Protein AF-A0A0B8P6S1-F1 (afdb_monomer_lite)

Structure (mmCIF, N/CA/C/O backbone):
data_AF-A0A0B8P6S1-F1
#
_entry.id   AF-A0A0B8P6S1-F1
#
loop_
_atom_site.group_PDB
_atom_site.id
_atom_site.type_symbol
_atom_site.label_atom_id
_atom_site.label_alt_id
_atom_site.label_comp_id
_atom_site.label_asym_id
_atom_site.label_entity_id
_atom_site.label_seq_id
_atom_site.pdbx_PDB_ins_code
_atom_site.Cartn_x
_atom_site.Cartn_y
_atom_site.Cartn_z
_atom_site.occupancy
_atom_site.B_iso_or_equiv
_atom_site.auth_seq_id
_atom_site.auth_comp_id
_atom_site.auth_asym_id
_atom_site.auth_atom_id
_atom_site.pdbx_PDB_model_num
ATOM 1 N N . MET A 1 1 ? -15.054 -2.218 -16.514 1.00 63.34 1 MET A N 1
ATOM 2 C CA . MET A 1 1 ? -14.185 -1.958 -15.352 1.00 63.34 1 MET A CA 1
ATOM 3 C C . MET A 1 1 ? -12.757 -2.040 -15.862 1.00 63.34 1 MET A C 1
ATOM 5 O O . MET A 1 1 ? -12.473 -3.048 -16.501 1.00 63.34 1 MET A O 1
ATOM 9 N N . PRO A 1 2 ? -11.930 -0.988 -15.724 1.00 80.50 2 PRO A N 1
ATOM 10 C CA . PRO A 1 2 ? -10.521 -1.060 -16.110 1.00 80.50 2 PRO A CA 1
ATOM 11 C C . PRO A 1 2 ? -9.826 -2.238 -15.407 1.00 80.50 2 PRO A C 1
ATOM 13 O O . PRO A 1 2 ? -10.291 -2.631 -14.336 1.00 80.50 2 PRO A O 1
ATOM 16 N N . PRO A 1 3 ? -8.765 -2.818 -15.979 1.00 90.38 3 PRO A N 1
ATOM 17 C CA . PRO A 1 3 ? -7.967 -3.841 -15.308 1.00 90.38 3 PRO A CA 1
ATOM 18 C C . PRO A 1 3 ? -7.311 -3.286 -14.040 1.00 90.38 3 PRO A C 1
ATOM 20 O O . PRO A 1 3 ? -6.844 -2.152 -14.030 1.00 90.38 3 PRO A O 1
ATOM 23 N N . PHE A 1 4 ? -7.294 -4.066 -12.960 1.00 90.69 4 PHE A N 1
ATOM 24 C CA . PHE A 1 4 ? -6.616 -3.703 -11.715 1.00 90.69 4 PHE A CA 1
ATOM 25 C C . PHE A 1 4 ? -6.336 -4.949 -10.865 1.00 90.69 4 PHE A C 1
ATOM 27 O O . PHE A 1 4 ? -6.967 -5.995 -11.041 1.00 90.69 4 PHE A O 1
ATOM 34 N N . TRP A 1 5 ? -5.416 -4.813 -9.910 1.00 93.81 5 TRP A N 1
ATOM 35 C CA . TRP A 1 5 ? -5.147 -5.818 -8.884 1.00 93.81 5 TRP A CA 1
ATOM 36 C C . TRP A 1 5 ? -6.015 -5.585 -7.647 1.00 93.81 5 TRP A C 1
ATOM 38 O O . TRP A 1 5 ? -6.065 -4.478 -7.121 1.00 93.81 5 TRP A O 1
ATOM 48 N N . MET A 1 6 ? -6.712 -6.625 -7.187 1.00 92.12 6 MET A N 1
ATOM 49 C CA . MET A 1 6 ? -7.616 -6.544 -6.035 1.00 92.12 6 MET A CA 1
ATOM 50 C C . MET A 1 6 ? -6.936 -7.059 -4.767 1.00 92.12 6 MET A C 1
ATOM 52 O O . MET A 1 6 ? -6.508 -8.215 -4.729 1.00 92.12 6 MET A O 1
ATOM 56 N N . SER A 1 7 ? -6.920 -6.248 -3.711 1.00 93.75 7 SER A N 1
ATOM 57 C CA . SER A 1 7 ? -6.532 -6.690 -2.369 1.00 93.75 7 SER A CA 1
ATOM 58 C C . SER A 1 7 ? -7.696 -7.381 -1.656 1.00 93.75 7 SER A C 1
ATOM 60 O O . SER A 1 7 ? -8.861 -6.990 -1.793 1.00 93.75 7 SER A O 1
ATOM 62 N N . TYR A 1 8 ? -7.363 -8.416 -0.885 1.00 93.25 8 TYR A N 1
ATOM 63 C CA . TYR A 1 8 ? -8.314 -9.207 -0.111 1.00 93.25 8 TYR A CA 1
ATOM 64 C C . TYR A 1 8 ? -8.035 -9.060 1.385 1.00 93.25 8 TYR A C 1
ATOM 66 O O . TYR A 1 8 ? -6.884 -9.141 1.811 1.00 93.25 8 TYR A O 1
ATOM 74 N N . ILE A 1 9 ? -9.093 -8.895 2.175 1.00 94.56 9 ILE A N 1
ATOM 75 C CA . ILE A 1 9 ? -9.054 -8.860 3.638 1.00 94.56 9 ILE A CA 1
ATOM 76 C C . ILE A 1 9 ? -9.805 -10.087 4.149 1.00 94.56 9 ILE A C 1
ATOM 78 O O . ILE A 1 9 ? -11.003 -10.241 3.904 1.00 94.56 9 ILE A O 1
ATOM 82 N N . GLN A 1 10 ? -9.097 -10.985 4.833 1.00 93.25 10 GLN A N 1
ATOM 83 C CA . GLN A 1 10 ? -9.714 -12.167 5.425 1.00 93.25 10 GLN A CA 1
ATOM 84 C C . GLN A 1 10 ? -10.455 -11.781 6.709 1.00 93.25 10 GLN A C 1
ATOM 86 O O . GLN A 1 10 ? -9.891 -11.116 7.576 1.00 93.25 10 GLN A O 1
ATOM 91 N N . VAL A 1 11 ? -11.700 -12.230 6.836 1.00 94.88 11 VAL A N 1
ATOM 92 C CA . VAL A 1 11 ? -12.560 -11.991 7.999 1.00 94.88 11 VAL A CA 1
ATOM 93 C C . VAL A 1 11 ? -13.182 -13.292 8.492 1.00 94.88 11 VAL A C 1
ATOM 95 O O . VAL A 1 11 ? -13.344 -14.254 7.738 1.00 94.88 11 VAL A O 1
ATOM 98 N N . SER A 1 12 ? -13.515 -13.333 9.780 1.00 93.50 12 SER A N 1
ATOM 99 C CA . SER A 1 12 ? -14.147 -14.492 10.417 1.00 93.50 12 SER A CA 1
ATOM 100 C C . SER A 1 12 ? -15.635 -14.618 10.078 1.00 93.50 12 SER A C 1
ATOM 102 O O . SER A 1 12 ? -16.118 -15.738 9.916 1.00 93.50 12 SER A O 1
ATOM 104 N N . ASP A 1 13 ? -16.339 -13.490 9.950 1.00 95.94 13 ASP A N 1
ATOM 105 C CA . ASP A 1 13 ? -17.767 -13.412 9.626 1.00 95.94 13 ASP A CA 1
ATOM 106 C C . ASP A 1 13 ? -18.020 -12.304 8.593 1.00 95.94 13 ASP A C 1
ATOM 108 O O . ASP A 1 13 ? -17.995 -11.111 8.896 1.00 95.94 13 ASP A O 1
ATOM 112 N N . LEU A 1 14 ? -18.242 -12.711 7.345 1.00 97.00 14 LEU A N 1
ATOM 113 C CA . LEU A 1 14 ? -18.398 -11.818 6.206 1.00 97.00 14 LEU A CA 1
ATOM 114 C C . LEU A 1 14 ? -19.692 -11.005 6.269 1.00 97.00 14 LEU A C 1
ATOM 116 O O . LEU A 1 14 ? -19.676 -9.827 5.919 1.00 97.00 14 LEU A O 1
ATOM 120 N N . GLU A 1 15 ? -20.797 -11.613 6.700 1.00 97.44 15 GLU A N 1
ATOM 121 C CA . GLU A 1 15 ? -22.090 -10.927 6.802 1.00 97.44 15 GLU A CA 1
ATOM 122 C C . GLU A 1 15 ? -22.029 -9.843 7.877 1.00 97.44 15 GLU A C 1
ATOM 124 O O . GLU A 1 15 ? -22.416 -8.696 7.638 1.00 97.44 15 GLU A O 1
ATOM 129 N N . GLN A 1 16 ? -21.457 -10.172 9.040 1.00 98.06 16 GLN A N 1
ATOM 130 C CA . GLN A 1 16 ? -21.257 -9.203 10.110 1.00 98.06 16 GLN A CA 1
ATOM 131 C C . GLN A 1 16 ? -20.330 -8.062 9.673 1.00 98.06 16 GLN A C 1
ATOM 133 O O . GLN A 1 16 ? -20.672 -6.894 9.876 1.00 98.06 16 GLN A O 1
ATOM 138 N N . THR A 1 17 ? -19.180 -8.370 9.058 1.00 98.38 17 THR A N 1
ATOM 139 C CA . THR A 1 17 ? -18.247 -7.342 8.570 1.00 98.38 17 THR A CA 1
ATOM 140 C C . THR A 1 17 ? -18.910 -6.432 7.541 1.00 98.38 17 THR A C 1
ATOM 142 O O . THR A 1 17 ? -18.763 -5.216 7.634 1.00 98.38 17 THR A O 1
ATOM 145 N N . VAL A 1 18 ? -19.653 -6.982 6.575 1.00 98.44 18 VAL A N 1
ATOM 146 C CA . VAL A 1 18 ? -20.348 -6.181 5.554 1.00 98.44 18 VAL A CA 1
ATOM 147 C C . VAL A 1 18 ? -21.387 -5.264 6.194 1.00 98.44 18 VAL A C 1
ATOM 149 O O . VAL A 1 18 ? -21.416 -4.076 5.875 1.00 98.44 18 VAL A O 1
ATOM 152 N N . GLY A 1 19 ? -22.193 -5.771 7.130 1.00 98.25 19 GLY A N 1
ATOM 153 C CA . GLY A 1 19 ? -23.171 -4.950 7.845 1.00 98.25 19 GLY A CA 1
ATOM 154 C C . GLY A 1 19 ? -22.519 -3.816 8.642 1.00 98.25 19 GLY A C 1
ATOM 155 O O . GLY A 1 19 ? -23.002 -2.683 8.618 1.00 98.25 19 GLY A O 1
ATOM 156 N N . LEU A 1 20 ? -21.393 -4.091 9.305 1.00 98.19 20 LEU A N 1
ATOM 157 C CA . LEU A 1 20 ? -20.636 -3.080 10.043 1.00 98.19 20 LEU A CA 1
ATOM 158 C C . LEU A 1 20 ? -19.994 -2.049 9.106 1.00 98.19 20 LEU A C 1
ATOM 160 O O . LEU A 1 20 ? -20.007 -0.857 9.413 1.00 98.19 20 LEU A O 1
ATOM 164 N N . ALA A 1 21 ? -19.492 -2.487 7.952 1.00 98.44 21 ALA A N 1
ATOM 165 C CA . ALA A 1 21 ? -18.943 -1.607 6.930 1.00 98.44 21 ALA A CA 1
ATOM 166 C C . ALA A 1 21 ? -20.011 -0.645 6.383 1.00 98.44 21 ALA A C 1
ATOM 168 O O . ALA A 1 21 ? -19.763 0.559 6.320 1.00 98.44 21 ALA A O 1
ATOM 169 N N . GLU A 1 22 ? -21.212 -1.140 6.052 1.00 98.00 22 GLU A N 1
ATOM 170 C CA . GLU A 1 22 ? -22.337 -0.297 5.609 1.00 98.00 22 GLU A CA 1
ATOM 171 C C . GLU A 1 22 ? -22.713 0.751 6.667 1.00 98.00 22 GLU A C 1
ATOM 173 O O . GLU A 1 22 ? -22.911 1.920 6.337 1.00 98.00 22 GLU A O 1
ATOM 178 N N . GLN A 1 23 ? -22.748 0.368 7.949 1.00 98.12 23 GLN A N 1
ATOM 179 C CA . GLN A 1 23 ? -23.011 1.302 9.054 1.00 98.12 23 GLN A CA 1
ATOM 180 C C . GLN A 1 23 ? -21.955 2.410 9.175 1.00 98.12 23 GLN A C 1
ATOM 182 O O . GLN A 1 23 ? -22.268 3.498 9.654 1.00 98.12 23 GLN A O 1
ATOM 187 N N . HIS A 1 24 ? -20.726 2.148 8.724 1.00 98.12 24 HIS A N 1
ATOM 188 C CA . HIS A 1 24 ? -19.607 3.091 8.756 1.00 98.12 24 HIS A CA 1
ATOM 189 C C . HIS A 1 24 ? -19.369 3.785 7.409 1.00 98.12 24 HIS A C 1
ATOM 191 O O . HIS A 1 24 ? -18.290 4.319 7.173 1.00 98.12 24 HIS A O 1
ATOM 197 N N . GLY A 1 25 ? -20.380 3.818 6.535 1.00 97.31 25 GLY A N 1
ATOM 198 C CA . GLY A 1 25 ? -20.361 4.627 5.315 1.00 97.31 25 GLY A CA 1
ATOM 199 C C . GLY A 1 25 ? -19.702 3.963 4.110 1.00 97.31 25 GLY A C 1
ATOM 200 O O . GLY A 1 25 ? -19.505 4.627 3.093 1.00 97.31 25 GLY A O 1
ATOM 201 N N . ALA A 1 26 ? -19.382 2.670 4.185 1.00 98.00 26 ALA A N 1
ATOM 202 C CA . ALA A 1 26 ? -18.932 1.942 3.010 1.00 98.00 26 ALA A CA 1
ATOM 203 C C . ALA A 1 26 ? -20.058 1.724 1.999 1.00 98.00 26 ALA A C 1
ATOM 205 O O . ALA A 1 26 ? -21.234 1.569 2.340 1.00 98.00 26 ALA A O 1
ATOM 206 N N . LYS A 1 27 ? -19.664 1.606 0.732 1.00 98.25 27 LYS A N 1
ATOM 207 C CA . LYS A 1 27 ? -20.540 1.161 -0.348 1.00 98.25 27 LYS A CA 1
ATOM 208 C C . LYS A 1 27 ? -20.271 -0.308 -0.653 1.00 98.25 27 LYS A C 1
ATOM 210 O O . LYS A 1 27 ? -19.171 -0.672 -1.061 1.00 98.25 27 LYS A O 1
ATOM 215 N N . VAL A 1 28 ? -21.294 -1.147 -0.534 1.00 98.12 28 VAL A N 1
ATOM 216 C CA . VAL A 1 28 ? -21.209 -2.560 -0.922 1.00 98.12 28 VAL A CA 1
ATOM 217 C C . VAL A 1 28 ? -21.524 -2.697 -2.407 1.00 98.12 28 VAL A C 1
ATOM 219 O O . VAL A 1 28 ? -22.654 -2.474 -2.834 1.00 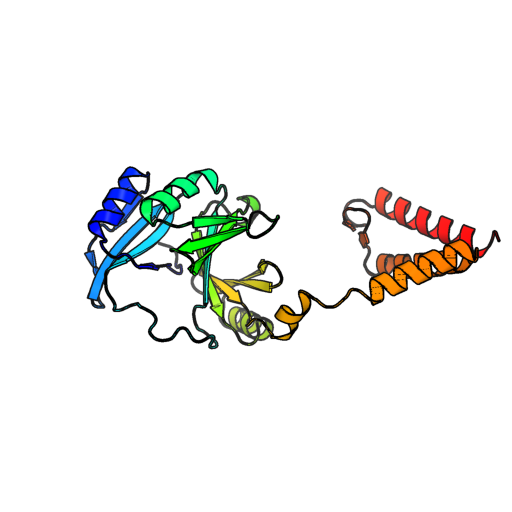98.12 28 VAL A O 1
ATOM 222 N N . GLU A 1 29 ? -20.517 -3.054 -3.201 1.00 97.19 29 GLU A N 1
ATOM 223 C CA . GLU A 1 29 ? -20.657 -3.264 -4.649 1.00 97.19 29 GLU A CA 1
ATOM 224 C C . GLU A 1 29 ? -21.110 -4.695 -4.960 1.00 97.19 29 GLU A C 1
ATOM 226 O O . GLU A 1 29 ? -21.908 -4.919 -5.868 1.00 97.19 29 GLU A O 1
ATOM 231 N N . VAL A 1 30 ? -20.617 -5.672 -4.191 1.00 96.31 30 VAL A N 1
ATOM 232 C CA . VAL A 1 30 ? -21.030 -7.078 -4.279 1.00 96.31 30 VAL A CA 1
ATOM 233 C C . VAL A 1 30 ? -21.308 -7.576 -2.870 1.00 96.31 30 VAL A C 1
ATOM 235 O O . VAL A 1 30 ? -20.410 -7.599 -2.029 1.00 96.31 30 VAL A O 1
ATOM 238 N N . ARG A 1 31 ? -22.560 -7.966 -2.620 1.00 96.75 31 ARG A N 1
ATOM 239 C CA . ARG A 1 31 ? -22.997 -8.586 -1.362 1.00 96.75 31 ARG A CA 1
ATOM 240 C C . ARG A 1 31 ? -22.321 -9.952 -1.160 1.00 96.75 31 ARG A C 1
ATOM 242 O O . ARG A 1 31 ? -21.900 -10.544 -2.157 1.00 96.75 31 ARG A O 1
ATOM 249 N N . PRO A 1 32 ? -22.244 -10.458 0.086 1.00 96.62 32 PRO A N 1
ATOM 250 C CA . PRO A 1 32 ? -21.715 -11.786 0.377 1.00 96.62 32 PRO A CA 1
ATOM 251 C C . PRO A 1 32 ? -22.234 -12.846 -0.596 1.00 96.62 32 PRO A C 1
ATOM 253 O O . PRO A 1 32 ? -23.439 -13.023 -0.779 1.00 96.62 32 PRO A O 1
ATOM 256 N N . THR A 1 33 ? -21.310 -13.510 -1.281 1.00 94.94 33 THR A N 1
ATOM 257 C CA . THR A 1 33 ? -21.619 -14.554 -2.258 1.00 94.94 33 THR A CA 1
ATOM 258 C C . THR A 1 33 ? -20.519 -15.606 -2.296 1.00 94.94 33 THR A C 1
ATOM 260 O O . THR A 1 33 ? -19.394 -15.375 -1.852 1.00 94.94 33 THR A O 1
ATOM 263 N N . SER A 1 34 ? -20.832 -16.786 -2.827 1.00 91.94 34 SER A N 1
ATOM 264 C CA . SER A 1 34 ? -19.877 -17.893 -2.919 1.00 91.94 34 SER A CA 1
ATOM 265 C C . SER A 1 34 ? -18.764 -17.596 -3.926 1.00 91.94 34 SER A C 1
ATOM 267 O O . SER A 1 34 ? -19.029 -17.218 -5.068 1.00 91.94 34 SER A O 1
ATOM 269 N N . ALA A 1 35 ? -17.514 -17.824 -3.520 1.00 85.50 35 ALA A N 1
ATOM 270 C CA . ALA A 1 35 ? -16.362 -17.756 -4.414 1.00 85.50 35 ALA A CA 1
ATOM 271 C C . ALA A 1 35 ? -16.160 -19.087 -5.155 1.00 85.50 35 ALA A C 1
ATOM 273 O O . ALA A 1 35 ? -16.379 -20.164 -4.598 1.00 85.50 35 ALA A O 1
ATOM 274 N N . SER A 1 36 ? -15.664 -19.032 -6.395 1.00 75.56 36 SER A N 1
ATOM 275 C CA . SER A 1 36 ? -15.411 -20.217 -7.234 1.00 75.56 36 SER A CA 1
ATOM 276 C C . SER A 1 36 ? -14.389 -21.205 -6.644 1.00 75.56 36 SER A C 1
ATOM 278 O O . SER A 1 36 ? -14.388 -22.372 -7.026 1.00 75.56 36 SER A O 1
ATOM 280 N N . GLY A 1 37 ? -13.549 -20.764 -5.699 1.00 71.00 37 GLY A N 1
ATOM 281 C CA . GLY A 1 37 ? -12.557 -21.579 -4.983 1.00 71.00 37 GLY A CA 1
ATOM 282 C C . GLY A 1 37 ? -12.979 -22.052 -3.586 1.00 71.00 37 GLY A C 1
ATOM 283 O O . GLY A 1 37 ? -12.156 -22.616 -2.868 1.00 71.00 37 GLY A O 1
ATOM 284 N N . GLY A 1 38 ? -14.234 -21.823 -3.187 1.00 79.81 38 GLY A N 1
ATOM 285 C CA . GLY A 1 38 ? -14.717 -22.075 -1.829 1.00 79.81 38 GLY A CA 1
ATOM 286 C C . GLY A 1 38 ? -14.541 -20.877 -0.888 1.00 79.81 38 GLY A C 1
ATOM 287 O O . GLY A 1 38 ? -13.676 -20.018 -1.072 1.00 79.81 38 GLY A O 1
ATOM 288 N N . GLY A 1 39 ? -15.392 -20.819 0.136 1.00 88.00 39 GLY A N 1
ATOM 289 C CA . GLY A 1 39 ? -15.563 -19.634 0.979 1.00 88.00 39 GLY A CA 1
ATOM 290 C C . GLY A 1 39 ? -16.510 -18.602 0.360 1.00 88.00 39 GLY A C 1
ATOM 291 O O . GLY A 1 39 ? -17.161 -18.856 -0.658 1.00 88.00 39 GLY A O 1
ATOM 292 N N . GLN A 1 40 ? -16.596 -17.438 0.995 1.00 94.31 40 GLN A N 1
ATOM 293 C CA . GLN A 1 40 ? -17.470 -16.342 0.583 1.00 94.31 40 GLN A CA 1
ATOM 294 C C . GLN A 1 40 ? -16.676 -15.059 0.356 1.00 94.31 40 GLN A C 1
ATOM 296 O O . GLN A 1 40 ? -15.662 -14.836 1.014 1.00 94.31 40 GLN A O 1
ATOM 301 N N . VAL A 1 41 ? -17.147 -14.218 -0.560 1.00 95.50 41 VAL A N 1
ATOM 302 C CA . VAL A 1 41 ? -16.554 -12.916 -0.882 1.00 95.50 41 VAL A CA 1
ATOM 303 C C . VAL A 1 41 ? -17.602 -11.813 -0.901 1.00 95.50 41 VAL A C 1
ATOM 305 O O . VAL A 1 41 ? -18.756 -12.051 -1.256 1.00 95.50 41 VAL A O 1
ATOM 308 N N . ALA A 1 42 ? -17.181 -10.600 -0.559 1.00 97.12 42 ALA A N 1
ATOM 309 C CA . ALA A 1 42 ? -17.940 -9.371 -0.761 1.00 97.12 42 ALA A CA 1
ATOM 310 C C . ALA A 1 42 ? -16.994 -8.267 -1.245 1.00 97.12 42 ALA A C 1
ATOM 312 O O . ALA A 1 42 ? -15.882 -8.142 -0.737 1.00 97.12 42 ALA A O 1
ATOM 313 N N . LEU A 1 43 ? -17.430 -7.461 -2.213 1.00 96.88 43 LEU A N 1
ATOM 314 C CA . LEU A 1 43 ? -16.668 -6.312 -2.710 1.00 96.88 43 LEU A CA 1
ATOM 315 C C . LEU A 1 43 ? -17.221 -5.040 -2.083 1.00 96.88 43 LEU A C 1
ATOM 317 O O . LEU A 1 43 ? -18.406 -4.731 -2.241 1.00 96.88 43 LEU A O 1
ATOM 321 N N . ILE A 1 44 ? -16.352 -4.298 -1.410 1.00 97.81 44 ILE A N 1
ATOM 322 C CA . ILE A 1 44 ? -16.702 -3.107 -0.644 1.00 97.81 44 ILE A CA 1
ATOM 323 C C . ILE A 1 44 ? -15.813 -1.949 -1.102 1.00 97.81 44 ILE A C 1
ATOM 325 O O . ILE A 1 44 ? -14.653 -2.151 -1.462 1.00 97.81 44 ILE A O 1
ATOM 329 N N . ARG A 1 45 ? -16.362 -0.735 -1.100 1.00 97.62 45 ARG A N 1
ATOM 330 C CA . ARG A 1 45 ? -15.593 0.510 -1.119 1.00 97.62 45 ARG A CA 1
ATOM 331 C C . ARG A 1 45 ? -15.679 1.178 0.237 1.00 97.62 45 ARG A C 1
ATOM 333 O O . ARG A 1 45 ? -16.784 1.303 0.761 1.00 97.62 45 ARG A O 1
ATOM 340 N N . ASP A 1 46 ? -14.548 1.612 0.773 1.00 97.81 46 ASP A N 1
ATOM 341 C CA . ASP A 1 46 ? -14.523 2.431 1.986 1.00 97.81 46 ASP A CA 1
ATOM 342 C C . ASP A 1 46 ? -15.177 3.817 1.756 1.00 97.81 46 ASP A C 1
ATOM 344 O O . ASP A 1 46 ? -15.560 4.142 0.623 1.00 97.81 46 ASP A O 1
ATOM 348 N N . PRO A 1 47 ? -15.341 4.644 2.807 1.00 97.25 47 PRO A N 1
ATOM 349 C CA . PRO A 1 47 ? -15.989 5.951 2.687 1.00 97.25 47 PRO A CA 1
ATOM 350 C C . PRO A 1 47 ? -15.320 6.933 1.715 1.00 97.25 47 PRO A C 1
ATOM 352 O O . PRO A 1 47 ? -15.996 7.837 1.223 1.00 97.25 47 PRO A O 1
ATOM 355 N N . SER A 1 48 ? -14.023 6.778 1.421 1.00 95.12 48 SER A N 1
ATOM 356 C CA . SER A 1 48 ? -13.312 7.620 0.446 1.00 95.12 48 SER A CA 1
ATOM 357 C C . SER A 1 48 ? -13.336 7.034 -0.973 1.00 95.12 48 SER A C 1
ATOM 359 O O . SER A 1 48 ? -13.081 7.743 -1.946 1.00 95.12 48 SER A O 1
ATOM 361 N N . GLY A 1 49 ? -13.737 5.768 -1.119 1.00 94.75 49 GLY A N 1
ATOM 362 C CA . GLY A 1 49 ? -14.019 5.109 -2.391 1.00 94.75 49 GLY A CA 1
ATOM 363 C C . GLY A 1 49 ? -13.027 4.012 -2.780 1.00 94.75 49 GLY A C 1
ATOM 364 O O . GLY A 1 49 ? -13.206 3.402 -3.850 1.00 94.75 49 GLY A O 1
ATOM 365 N N . ALA A 1 50 ? -12.026 3.722 -1.943 1.00 96.12 50 ALA A N 1
ATOM 366 C CA . ALA A 1 50 ? -11.049 2.671 -2.206 1.00 96.12 50 ALA A CA 1
ATOM 367 C C . ALA A 1 50 ? -11.718 1.296 -2.130 1.00 96.12 50 ALA A C 1
ATOM 369 O O . ALA A 1 50 ? -12.359 0.946 -1.141 1.00 96.12 50 ALA A O 1
ATOM 370 N N . GLY A 1 51 ? -11.595 0.518 -3.207 1.00 95.81 51 GLY A N 1
ATOM 371 C CA . GLY A 1 51 ? -12.206 -0.805 -3.318 1.00 95.81 51 GLY A CA 1
ATOM 372 C C . GLY A 1 51 ? -11.304 -1.919 -2.791 1.00 95.81 51 GLY A C 1
ATOM 373 O O . GLY A 1 51 ? -10.110 -1.928 -3.082 1.00 95.81 51 GLY A O 1
ATOM 374 N N . PHE A 1 52 ? -11.884 -2.882 -2.078 1.00 96.75 52 PHE A N 1
ATOM 375 C CA . PHE A 1 52 ? -11.221 -4.110 -1.629 1.00 96.75 52 PHE A CA 1
ATOM 376 C C . PHE A 1 52 ? -12.240 -5.246 -1.462 1.00 96.75 52 PHE A C 1
ATOM 378 O O . PHE A 1 52 ? -13.448 -5.020 -1.360 1.00 96.75 52 PHE A O 1
ATOM 385 N N . THR A 1 53 ? -11.763 -6.490 -1.429 1.00 95.88 53 THR A N 1
ATOM 386 C CA . THR A 1 53 ? -12.632 -7.661 -1.243 1.00 95.88 53 THR A CA 1
ATOM 387 C C . THR A 1 53 ? -12.494 -8.227 0.165 1.00 95.88 53 THR A C 1
ATOM 389 O O . THR A 1 53 ? -11.404 -8.612 0.574 1.00 95.88 53 THR A O 1
ATOM 392 N N . CYS A 1 54 ? -13.594 -8.336 0.906 1.00 96.19 54 CYS A N 1
ATOM 393 C CA . CYS A 1 54 ? -13.634 -9.154 2.115 1.00 96.19 54 CYS A CA 1
ATOM 394 C C . CYS A 1 54 ? -13.813 -10.623 1.729 1.00 96.19 54 CYS A C 1
ATOM 396 O O . CYS A 1 54 ? -14.609 -10.939 0.843 1.00 96.19 54 CYS A O 1
ATOM 398 N N . TYR A 1 55 ? -13.101 -11.518 2.405 1.00 94.44 55 TYR A N 1
ATOM 399 C CA . TYR A 1 55 ? -13.162 -12.958 2.170 1.00 94.44 55 TYR A CA 1
ATOM 400 C C . TYR A 1 55 ? -13.313 -13.734 3.479 1.00 94.44 55 TYR A C 1
ATOM 402 O O . TYR A 1 55 ? -12.597 -13.469 4.440 1.00 94.44 55 TYR A O 1
ATOM 410 N N . GLN A 1 56 ? -14.191 -14.736 3.495 1.00 94.31 56 GLN A N 1
ATOM 411 C CA . GLN A 1 56 ? -14.336 -15.685 4.600 1.00 94.31 56 GLN A CA 1
ATOM 412 C C . GLN A 1 56 ? -14.088 -17.116 4.112 1.00 94.31 56 GLN A C 1
ATOM 414 O O . GLN A 1 56 ? -14.802 -17.628 3.246 1.00 94.31 56 GLN A O 1
ATOM 419 N N . GLY A 1 57 ? -13.093 -17.775 4.706 1.00 87.62 57 GLY A N 1
ATOM 420 C CA . GLY A 1 57 ? -12.673 -19.147 4.408 1.00 87.62 57 GLY A CA 1
ATOM 421 C C . GLY A 1 57 ? -11.153 -19.305 4.497 1.00 87.62 57 GLY A C 1
ATOM 422 O O . GLY A 1 57 ? -10.464 -18.356 4.856 1.00 87.62 57 GLY A O 1
ATOM 423 N N . ASP A 1 58 ? -10.637 -20.483 4.135 1.00 78.31 58 ASP A N 1
ATOM 424 C CA . ASP A 1 58 ? -9.205 -20.823 4.247 1.00 78.31 58 ASP A CA 1
ATOM 425 C C . ASP A 1 58 ? -8.502 -21.000 2.888 1.00 78.31 58 ASP A C 1
ATOM 427 O O . ASP A 1 58 ? -7.307 -21.298 2.828 1.00 78.31 58 ASP A O 1
ATOM 431 N N . ALA A 1 59 ? -9.231 -20.859 1.775 1.00 67.75 59 ALA A N 1
ATOM 432 C CA . ALA A 1 59 ? -8.717 -21.177 0.440 1.00 67.75 59 ALA A CA 1
ATOM 433 C C . ALA A 1 59 ? -7.587 -20.232 0.003 1.00 67.75 59 ALA A C 1
ATOM 435 O O . ALA A 1 59 ? -6.685 -20.651 -0.721 1.00 67.75 59 ALA A O 1
ATOM 436 N N . PHE A 1 60 ? -7.618 -18.980 0.472 1.00 68.12 60 PHE A N 1
ATOM 437 C CA . PHE A 1 60 ? -6.629 -17.950 0.142 1.00 68.12 60 PHE A CA 1
ATOM 438 C C . PHE A 1 60 ? -5.644 -17.648 1.275 1.00 68.12 60 PHE A C 1
ATOM 440 O O . PHE A 1 60 ? -4.808 -16.761 1.117 1.00 68.12 60 PHE A O 1
ATOM 447 N N . SER A 1 61 ? -5.697 -18.369 2.402 1.00 64.75 61 SER A N 1
ATOM 448 C CA . SER A 1 61 ? -4.724 -18.160 3.476 1.00 64.75 61 SER A CA 1
ATOM 449 C C . SER A 1 61 ? -3.333 -18.597 2.996 1.00 64.75 61 SER A C 1
ATOM 451 O O . SER A 1 61 ? -3.142 -19.775 2.665 1.00 64.75 61 SER A O 1
ATOM 453 N N . PRO A 1 62 ? -2.343 -17.685 2.931 1.00 61.84 62 PRO A N 1
ATOM 454 C CA . PRO A 1 62 ? -1.020 -18.013 2.425 1.00 61.84 62 PRO A CA 1
ATOM 455 C C . PRO A 1 62 ? -0.358 -19.016 3.369 1.00 61.84 62 PRO A C 1
ATOM 457 O O . PRO A 1 62 ? 0.043 -18.686 4.482 1.00 61.84 62 PRO A O 1
ATOM 460 N N . LYS A 1 63 ? -0.247 -20.273 2.924 1.00 55.06 63 LYS A N 1
ATOM 461 C CA . LYS A 1 63 ? 0.293 -21.358 3.756 1.00 55.06 63 LYS A CA 1
ATOM 462 C C . LYS A 1 63 ? 1.794 -21.230 4.011 1.00 55.06 63 LYS A C 1
ATOM 464 O O . LYS A 1 63 ? 2.261 -21.842 4.957 1.00 55.06 63 LYS A O 1
ATOM 469 N N . ASN A 1 64 ? 2.511 -20.441 3.200 1.00 53.91 64 ASN A N 1
ATOM 470 C CA . ASN A 1 64 ? 3.928 -20.097 3.346 1.00 53.91 64 ASN A CA 1
ATOM 471 C C . ASN A 1 64 ? 4.227 -18.801 2.563 1.00 53.91 64 ASN A C 1
ATOM 473 O O . ASN A 1 64 ? 4.540 -18.859 1.376 1.00 53.91 64 ASN A O 1
ATOM 477 N N . ALA A 1 65 ? 4.120 -17.631 3.199 1.00 58.78 65 ALA A N 1
ATOM 478 C CA . ALA A 1 65 ? 4.595 -16.375 2.610 1.00 58.78 65 ALA A CA 1
ATOM 479 C C . ALA A 1 65 ? 6.126 -16.302 2.736 1.00 58.78 65 ALA A C 1
ATOM 481 O O . ALA A 1 65 ? 6.676 -15.699 3.653 1.00 58.78 65 ALA A O 1
ATOM 482 N N . SER A 1 66 ? 6.832 -17.005 1.857 1.00 64.25 66 SER A N 1
ATOM 483 C CA . SER A 1 66 ? 8.278 -16.857 1.699 1.00 64.25 66 SER A CA 1
ATOM 484 C C . SER A 1 66 ? 8.565 -15.678 0.773 1.00 64.25 66 SER A C 1
ATOM 486 O O . SER A 1 66 ? 7.918 -15.561 -0.265 1.00 64.25 66 SER A O 1
ATOM 488 N N . LEU A 1 67 ? 9.547 -14.842 1.123 1.00 80.12 67 LEU A N 1
ATOM 489 C CA . LEU A 1 67 ? 10.052 -13.753 0.278 1.00 80.12 67 LEU A CA 1
ATOM 490 C C . LEU A 1 67 ? 10.736 -14.336 -0.970 1.00 80.12 67 LEU A C 1
ATOM 492 O O . LEU A 1 67 ? 11.953 -14.517 -0.994 1.00 80.12 67 LEU A O 1
ATOM 496 N N . ILE A 1 68 ? 9.940 -14.691 -1.977 1.00 87.12 68 ILE A N 1
ATOM 497 C CA . ILE A 1 68 ? 10.384 -15.291 -3.235 1.00 87.12 68 ILE A CA 1
ATOM 498 C C . ILE A 1 68 ? 10.074 -14.320 -4.370 1.00 87.12 68 ILE A C 1
ATOM 500 O O . ILE A 1 68 ? 9.047 -13.647 -4.380 1.00 87.12 68 ILE A O 1
ATOM 504 N N . HIS A 1 69 ? 10.971 -14.260 -5.348 1.00 91.06 69 HIS A N 1
ATOM 505 C CA . HIS A 1 69 ? 10.734 -13.552 -6.595 1.00 91.06 69 HIS A CA 1
ATOM 506 C C . HIS A 1 69 ? 9.330 -13.818 -7.171 1.00 91.06 69 HIS A C 1
ATOM 508 O O . HIS A 1 69 ? 8.918 -14.968 -7.328 1.00 91.06 69 HIS A O 1
ATOM 514 N N . GLY A 1 70 ? 8.615 -12.757 -7.534 1.00 91.19 70 GLY A N 1
ATOM 515 C CA . GLY A 1 70 ? 7.298 -12.818 -8.164 1.00 91.19 70 GLY A CA 1
ATOM 516 C C . GLY A 1 70 ? 6.126 -13.017 -7.202 1.00 91.19 70 GLY A C 1
ATOM 517 O O . GLY A 1 70 ? 4.984 -13.051 -7.658 1.00 91.19 70 GLY A O 1
ATOM 518 N N . THR A 1 71 ? 6.351 -13.133 -5.890 1.00 90.50 71 THR A N 1
ATOM 519 C CA . THR A 1 71 ? 5.249 -13.221 -4.918 1.00 90.50 71 THR A CA 1
ATOM 520 C C . THR A 1 71 ? 4.775 -11.841 -4.479 1.00 90.50 71 THR A C 1
ATOM 522 O O . THR A 1 71 ? 5.567 -10.902 -4.381 1.00 90.50 71 THR A O 1
ATOM 525 N N . GLN A 1 72 ? 3.487 -11.730 -4.150 1.00 91.19 72 GLN A N 1
ATOM 526 C CA . GLN A 1 72 ? 2.959 -10.570 -3.436 1.00 91.19 72 GLN A CA 1
ATOM 527 C C . GLN A 1 72 ? 3.567 -10.528 -2.026 1.00 91.19 72 GLN A C 1
ATOM 529 O O . GLN A 1 72 ? 3.640 -11.553 -1.350 1.00 91.19 72 GLN A O 1
ATOM 534 N N . VAL A 1 73 ? 4.042 -9.355 -1.608 1.00 89.62 73 VAL A N 1
ATOM 535 C CA . VAL A 1 73 ? 4.762 -9.171 -0.334 1.00 89.62 73 VAL A CA 1
ATOM 536 C C . VAL A 1 73 ? 4.222 -8.046 0.530 1.00 89.62 73 VAL A C 1
ATOM 538 O O . VAL A 1 73 ? 4.487 -8.038 1.729 1.00 89.62 73 VAL A O 1
ATOM 541 N N . TRP A 1 74 ? 3.474 -7.103 -0.043 1.00 91.19 74 TRP A N 1
ATOM 542 C CA . TRP A 1 74 ? 2.879 -6.011 0.721 1.00 91.19 74 TRP A CA 1
ATOM 543 C C . TRP A 1 74 ? 1.584 -5.495 0.086 1.00 91.19 74 TRP A C 1
ATOM 545 O O . TRP A 1 74 ? 1.357 -5.671 -1.116 1.00 91.19 74 TRP A O 1
ATOM 555 N N . ASN A 1 75 ? 0.727 -4.895 0.908 1.00 93.81 75 ASN A N 1
ATOM 556 C CA . ASN A 1 75 ? -0.414 -4.097 0.474 1.00 93.81 75 ASN A CA 1
ATOM 557 C C . ASN A 1 75 ? -0.308 -2.730 1.153 1.00 93.81 75 ASN A C 1
ATOM 559 O O . ASN A 1 75 ? -0.050 -2.657 2.358 1.00 93.81 75 ASN A O 1
ATOM 563 N N . GLU A 1 76 ? -0.519 -1.661 0.397 1.00 93.94 76 GLU A N 1
ATOM 564 C CA . GLU A 1 76 ? -0.518 -0.295 0.923 1.00 93.94 76 GLU A CA 1
ATOM 565 C C . GLU A 1 76 ? -1.745 0.450 0.411 1.00 93.94 76 GLU A C 1
ATOM 567 O O . GLU A 1 76 ? -2.021 0.453 -0.786 1.00 93.94 76 GLU A O 1
ATOM 572 N N . LEU A 1 77 ? -2.504 1.059 1.313 1.00 95.81 77 LEU A N 1
ATOM 573 C CA . LEU A 1 77 ? -3.639 1.895 0.954 1.00 95.81 77 LEU A CA 1
ATOM 574 C C . LEU A 1 77 ? -3.147 3.317 0.663 1.00 95.81 77 LEU A C 1
ATOM 576 O O . LEU A 1 77 ? -2.570 3.966 1.531 1.00 95.81 77 LEU A O 1
ATOM 580 N N . HIS A 1 78 ? -3.399 3.806 -0.547 1.00 94.00 78 HIS A N 1
ATOM 581 C CA . HIS A 1 78 ? -3.122 5.184 -0.938 1.00 94.00 78 HIS A CA 1
ATOM 582 C C . HIS A 1 78 ? -4.396 6.010 -0.801 1.00 94.00 78 HIS A C 1
ATOM 584 O O . HIS A 1 78 ? -5.384 5.736 -1.491 1.00 94.00 78 HIS A O 1
ATOM 590 N N . VAL A 1 79 ? -4.359 7.000 0.096 1.00 95.44 79 VAL A N 1
ATOM 591 C CA . VAL A 1 79 ? -5.495 7.884 0.400 1.00 95.44 79 VAL A CA 1
ATOM 592 C C . VAL A 1 79 ? -5.112 9.355 0.308 1.00 95.44 79 VAL A C 1
ATOM 594 O O . VAL A 1 79 ? -3.963 9.704 0.548 1.00 95.44 79 VAL A O 1
ATOM 597 N N . SER A 1 80 ? -6.050 10.239 -0.023 1.00 93.88 80 SER A N 1
ATOM 598 C CA . SER A 1 80 ? -5.816 11.692 0.051 1.00 93.88 80 SER A CA 1
ATOM 599 C C . SER A 1 80 ? -5.970 12.257 1.463 1.00 93.88 80 SER A C 1
ATOM 601 O O . SER A 1 80 ? -5.324 13.245 1.799 1.00 93.88 80 SER A O 1
ATOM 603 N N . ASP A 1 81 ? -6.796 11.622 2.297 1.00 92.88 81 ASP A N 1
ATOM 604 C CA . ASP A 1 81 ? -7.056 12.043 3.671 1.00 92.88 81 ASP A CA 1
ATOM 605 C C . ASP A 1 81 ? -7.366 10.822 4.552 1.00 92.88 81 ASP A C 1
ATOM 607 O O . ASP A 1 81 ? -8.407 10.171 4.420 1.00 92.88 81 ASP A O 1
ATOM 611 N N . LEU A 1 82 ? -6.450 10.509 5.473 1.00 95.12 82 LEU A N 1
ATOM 612 C CA . LEU A 1 82 ? -6.612 9.411 6.429 1.00 95.12 82 LEU A CA 1
ATOM 613 C C . LEU A 1 82 ? -7.800 9.640 7.377 1.00 95.12 82 LEU A C 1
ATOM 615 O O . LEU A 1 82 ? -8.432 8.675 7.810 1.00 95.12 82 LEU A O 1
ATOM 619 N N . THR A 1 83 ? -8.138 10.886 7.710 1.00 95.00 83 THR A N 1
ATOM 620 C CA . THR A 1 83 ? -9.188 11.190 8.696 1.00 95.00 83 THR A CA 1
ATOM 621 C C . THR A 1 83 ? -10.572 10.727 8.243 1.00 95.00 83 THR A C 1
ATOM 623 O O . THR A 1 83 ? -11.411 10.405 9.082 1.00 95.00 83 THR A O 1
ATOM 626 N N . LEU A 1 84 ? -10.787 10.600 6.930 1.00 94.69 84 LEU A N 1
ATOM 627 C CA . LEU A 1 84 ? -12.044 10.131 6.342 1.00 94.69 84 LEU A CA 1
ATOM 628 C C . LEU A 1 84 ? -12.264 8.621 6.490 1.00 94.69 84 LEU A C 1
ATOM 630 O O . LEU A 1 84 ? -13.402 8.159 6.425 1.00 94.69 84 LEU A O 1
ATOM 634 N N . ILE A 1 85 ? -11.189 7.849 6.662 1.00 96.56 85 ILE A N 1
ATOM 635 C CA . ILE A 1 85 ? -11.231 6.379 6.618 1.00 96.56 85 ILE A CA 1
ATOM 636 C C . ILE A 1 85 ? -10.672 5.709 7.867 1.00 96.56 85 ILE A C 1
ATOM 638 O O . ILE A 1 85 ? -10.933 4.526 8.077 1.00 96.56 85 ILE A O 1
ATOM 642 N N . LYS A 1 86 ? -9.940 6.433 8.721 1.00 96.94 86 LYS A N 1
ATOM 643 C CA . LYS A 1 86 ? -9.324 5.867 9.926 1.00 96.94 86 LYS A CA 1
ATOM 644 C C . LYS A 1 86 ? -10.362 5.172 10.807 1.00 96.94 86 LYS A C 1
ATOM 646 O O . LYS A 1 86 ? -10.261 3.972 11.038 1.00 96.94 86 LYS A O 1
ATOM 651 N N . ASP A 1 87 ? -11.404 5.904 11.195 1.00 97.44 87 ASP A N 1
ATOM 652 C CA . ASP A 1 87 ? -12.510 5.389 12.007 1.00 97.44 87 ASP A CA 1
ATOM 653 C C . ASP A 1 87 ? -13.186 4.163 11.380 1.00 97.44 87 ASP A C 1
ATOM 655 O O . ASP A 1 87 ? -13.611 3.258 12.096 1.00 97.44 87 ASP A O 1
ATOM 659 N N . PHE A 1 88 ? -13.292 4.128 10.049 1.00 98.44 88 PHE A N 1
ATOM 660 C CA . PHE A 1 88 ? -13.867 3.002 9.323 1.00 98.44 88 PHE A CA 1
ATOM 661 C C . PHE A 1 88 ? -13.015 1.741 9.501 1.00 98.44 88 PHE A C 1
ATOM 663 O O . PHE A 1 88 ? -13.531 0.721 9.954 1.00 98.44 88 PHE A O 1
ATOM 670 N N . TYR A 1 89 ? -11.715 1.803 9.198 1.00 98.19 89 TYR A N 1
ATOM 671 C CA . TYR A 1 89 ? -10.848 0.625 9.294 1.00 98.19 89 TYR A CA 1
ATOM 672 C C . TYR A 1 89 ? -10.652 0.162 10.745 1.00 98.19 89 TYR A C 1
ATOM 674 O O . TYR A 1 89 ? -10.672 -1.043 11.000 1.00 98.19 89 TYR A O 1
ATOM 682 N N . GLU A 1 90 ? -10.533 1.092 11.699 1.00 97.75 90 GLU A N 1
ATOM 683 C CA . GLU A 1 90 ? -10.417 0.759 13.126 1.00 97.75 90 GLU A CA 1
ATOM 684 C C . GLU A 1 90 ? -11.685 0.061 13.640 1.00 97.75 90 GLU A C 1
ATOM 686 O O . GLU A 1 90 ? -11.596 -0.978 14.289 1.00 97.75 90 GLU A O 1
ATOM 691 N N . LYS A 1 91 ? -12.882 0.565 13.309 1.00 97.75 91 LYS A N 1
ATOM 692 C CA . LYS A 1 91 ? -14.142 -0.008 13.817 1.00 97.75 91 LYS A CA 1
ATOM 693 C C . LYS A 1 91 ? -14.561 -1.285 13.097 1.00 97.75 91 LYS A C 1
ATOM 695 O O . LYS A 1 91 ? -15.121 -2.168 13.737 1.00 97.75 91 LYS A O 1
ATOM 700 N N . VAL A 1 92 ? -14.323 -1.393 11.789 1.00 98.25 92 VAL A N 1
ATOM 701 C CA . VAL A 1 92 ? -14.780 -2.541 10.985 1.00 98.25 92 VAL A CA 1
ATOM 702 C C . VAL A 1 92 ? -13.861 -3.751 11.136 1.00 98.25 92 VAL A C 1
ATOM 704 O O . VAL A 1 92 ? -14.351 -4.880 11.156 1.00 98.25 92 VAL A O 1
ATOM 707 N N . PHE A 1 93 ? -12.548 -3.530 11.247 1.00 97.50 93 PHE A N 1
ATOM 708 C CA . PHE A 1 93 ? -11.554 -4.608 11.241 1.00 97.50 93 PHE A CA 1
ATOM 709 C C . PHE A 1 93 ? -10.752 -4.742 12.536 1.00 97.50 93 PHE A C 1
ATOM 711 O O . PHE A 1 93 ? -9.901 -5.629 12.610 1.00 97.50 93 PHE A O 1
ATOM 718 N N . ASP A 1 94 ? -11.001 -3.889 13.536 1.00 96.75 94 ASP A N 1
ATOM 719 C CA . ASP A 1 94 ? -10.209 -3.832 14.774 1.00 96.75 94 ASP A CA 1
ATOM 720 C C . ASP A 1 94 ? -8.710 -3.635 14.479 1.00 96.75 94 ASP A C 1
ATOM 722 O O . ASP A 1 94 ? -7.818 -4.272 15.047 1.00 96.75 94 ASP A O 1
ATOM 726 N N . TRP A 1 95 ? -8.427 -2.796 13.480 1.00 97.62 95 TRP A N 1
ATOM 727 C CA . TRP A 1 95 ? -7.065 -2.449 13.101 1.00 97.62 95 TRP A CA 1
ATOM 728 C C . TRP A 1 95 ? -6.548 -1.295 13.944 1.00 97.62 95 TRP A C 1
ATOM 730 O O . TRP A 1 95 ? -7.290 -0.390 14.308 1.00 97.62 95 TRP A O 1
ATOM 740 N N . ARG A 1 96 ? -5.244 -1.300 14.207 1.00 97.19 96 ARG A N 1
ATOM 741 C CA . ARG A 1 96 ? -4.530 -0.194 14.842 1.00 97.19 96 ARG A CA 1
ATOM 742 C C . ARG A 1 96 ? -3.686 0.511 13.791 1.00 97.19 96 ARG A C 1
ATOM 744 O O . ARG A 1 96 ? -2.899 -0.135 13.099 1.00 97.19 96 ARG A O 1
ATOM 751 N N . ILE A 1 97 ? -3.866 1.823 13.659 1.00 96.88 97 ILE A N 1
ATOM 752 C CA . ILE A 1 97 ? -3.175 2.646 12.660 1.00 96.88 97 ILE A CA 1
ATOM 753 C C . ILE A 1 97 ? -2.241 3.614 13.384 1.00 96.88 97 ILE A C 1
ATOM 755 O O . ILE A 1 97 ? -2.687 4.510 14.105 1.00 96.88 97 ILE A O 1
ATOM 759 N N . GLU A 1 98 ? -0.939 3.447 13.175 1.00 94.31 98 GLU A N 1
ATOM 760 C CA . GLU A 1 98 ? 0.105 4.223 13.849 1.00 94.31 98 GLU A CA 1
ATOM 761 C C . GLU A 1 98 ? 0.977 4.946 12.831 1.00 94.31 98 GLU A C 1
ATOM 763 O O . GLU A 1 98 ? 1.315 4.382 11.794 1.00 94.31 98 GLU A O 1
ATOM 768 N N . ALA A 1 99 ? 1.365 6.188 13.120 1.00 91.00 99 ALA A N 1
ATOM 769 C CA . ALA A 1 99 ? 2.315 6.904 12.275 1.00 91.00 99 ALA A CA 1
ATOM 770 C C . ALA A 1 99 ? 3.665 6.167 12.272 1.00 91.00 99 ALA A C 1
ATOM 772 O O . ALA A 1 99 ? 4.196 5.830 13.331 1.00 91.00 99 ALA A O 1
ATOM 773 N N . SER A 1 100 ? 4.202 5.909 11.082 1.00 82.31 100 SER A N 1
ATOM 774 C CA . SER A 1 100 ? 5.479 5.216 10.893 1.00 82.31 100 SER A CA 1
ATOM 775 C C . SER A 1 100 ? 6.647 6.188 10.737 1.00 82.31 100 SER A C 1
ATOM 777 O O . SER A 1 100 ? 7.770 5.854 11.116 1.00 82.31 100 SER A O 1
ATOM 779 N N . ASP A 1 101 ? 6.408 7.355 10.141 1.00 76.88 101 ASP A N 1
ATOM 780 C CA . ASP A 1 101 ? 7.399 8.405 9.917 1.00 76.88 101 ASP A CA 1
ATOM 781 C C . ASP A 1 101 ? 6.721 9.785 9.785 1.00 76.88 101 ASP A C 1
ATOM 783 O O . ASP A 1 101 ? 5.513 9.924 9.983 1.00 76.88 101 ASP A O 1
ATOM 787 N N . GLU A 1 102 ? 7.516 10.818 9.494 1.00 69.50 102 GLU A N 1
ATOM 788 C CA . GLU A 1 102 ? 7.045 12.198 9.312 1.00 69.50 102 GLU A CA 1
ATOM 789 C C . GLU A 1 102 ? 6.448 12.463 7.911 1.00 69.50 102 GLU A C 1
ATOM 791 O O . GLU A 1 102 ? 5.908 13.540 7.677 1.00 69.50 102 GLU A O 1
ATOM 796 N N . ASN A 1 103 ? 6.497 11.498 6.982 1.00 73.75 103 ASN A N 1
ATOM 797 C CA . ASN A 1 103 ? 6.069 11.646 5.582 1.00 73.75 103 ASN A CA 1
ATOM 798 C C . ASN A 1 103 ? 4.637 11.135 5.347 1.00 73.75 103 ASN A C 1
ATOM 800 O O . ASN A 1 103 ? 4.341 10.526 4.314 1.00 73.75 103 ASN A O 1
ATOM 804 N N . GLU A 1 104 ? 3.759 11.341 6.330 1.00 84.94 104 GLU A N 1
ATOM 805 C CA . GLU A 1 104 ? 2.349 10.925 6.301 1.00 84.94 104 GLU A CA 1
ATOM 806 C C . GLU A 1 104 ? 2.141 9.435 5.958 1.00 84.94 104 GLU A C 1
ATOM 808 O O . GLU A 1 104 ? 1.168 9.038 5.305 1.00 84.94 104 GLU A O 1
ATOM 813 N N . ARG A 1 105 ? 3.073 8.592 6.416 1.00 89.12 105 ARG A N 1
ATOM 814 C CA . ARG A 1 105 ? 2.991 7.137 6.314 1.00 89.12 105 ARG A CA 1
ATOM 815 C C . ARG A 1 105 ? 2.548 6.527 7.629 1.00 89.12 105 ARG A C 1
ATOM 817 O O . ARG A 1 105 ? 3.048 6.877 8.699 1.00 89.12 105 ARG A O 1
ATOM 824 N N . TYR A 1 106 ? 1.669 5.539 7.538 1.00 93.25 106 TYR A N 1
ATOM 825 C CA . TYR A 1 106 ? 1.121 4.839 8.687 1.00 93.25 106 TYR A CA 1
ATOM 826 C C . TYR A 1 106 ? 1.277 3.332 8.533 1.00 93.25 106 TYR A C 1
ATOM 828 O O . TYR A 1 106 ? 1.080 2.766 7.458 1.00 93.25 106 TYR A O 1
ATOM 836 N N . GLN A 1 107 ? 1.618 2.675 9.632 1.00 94.12 107 GLN A N 1
ATOM 837 C CA . GLN A 1 107 ? 1.647 1.229 9.744 1.00 94.12 107 GLN A CA 1
ATOM 838 C C . GLN A 1 107 ? 0.291 0.744 10.260 1.00 94.12 107 GLN A C 1
ATOM 840 O O . GLN A 1 107 ? -0.225 1.249 11.259 1.00 94.12 107 GLN A O 1
ATOM 845 N N . VAL A 1 108 ? -0.273 -0.252 9.580 1.0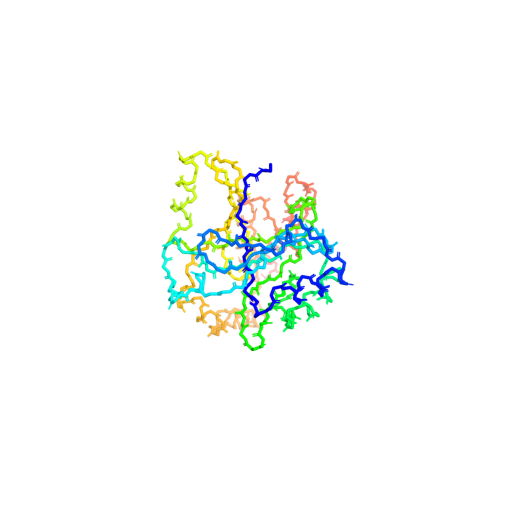0 96.25 108 VAL A N 1
ATOM 846 C CA . VAL A 1 108 ? -1.517 -0.911 9.981 1.00 96.25 108 VAL A CA 1
ATOM 847 C C . VAL A 1 108 ? -1.184 -2.221 10.669 1.00 96.25 108 VAL A C 1
ATOM 849 O O . VAL A 1 108 ? -0.442 -3.053 10.129 1.00 96.25 108 VAL A O 1
ATOM 852 N N . PHE A 1 109 ? -1.767 -2.411 11.844 1.00 96.31 109 PHE A N 1
ATOM 853 C CA . PHE A 1 109 ? -1.656 -3.625 12.631 1.00 96.31 109 PHE A CA 1
ATOM 854 C C . PHE A 1 109 ? -3.024 -4.276 12.793 1.00 96.31 109 PHE A C 1
ATOM 856 O O . PHE A 1 109 ? -4.010 -3.602 13.076 1.00 96.31 109 PHE A O 1
ATOM 863 N N . SER A 1 110 ? -3.067 -5.599 12.674 1.00 94.06 110 SER A N 1
ATOM 864 C CA . SER A 1 110 ? -4.150 -6.401 13.240 1.00 94.06 110 SER A CA 1
ATOM 865 C C . SER A 1 110 ? -3.582 -7.099 14.464 1.00 94.06 110 SER A C 1
ATOM 867 O O . SER A 1 110 ? -2.579 -7.818 14.364 1.00 94.06 110 SER A O 1
ATOM 869 N N . GLN A 1 111 ? -4.180 -6.835 15.627 1.00 90.44 111 GLN A N 1
ATOM 870 C CA . GLN A 1 111 ? -3.560 -7.141 16.919 1.00 90.44 111 GLN A CA 1
ATOM 871 C C . GLN A 1 111 ? -2.166 -6.481 16.988 1.00 90.44 111 GLN A C 1
ATOM 873 O O . GLN A 1 111 ? -2.058 -5.267 16.838 1.00 90.44 111 GLN A O 1
ATOM 878 N N . ASP A 1 112 ? -1.095 -7.263 17.146 1.00 90.50 112 ASP A N 1
ATOM 879 C CA . ASP A 1 112 ? 0.289 -6.766 17.197 1.00 90.50 112 ASP A CA 1
ATOM 880 C C . ASP A 1 112 ? 1.115 -7.114 15.954 1.00 90.50 112 ASP A C 1
ATOM 882 O O . ASP A 1 112 ? 2.339 -6.967 15.943 1.00 90.50 112 ASP A O 1
ATOM 886 N N . LYS A 1 113 ? 0.465 -7.596 14.890 1.00 91.00 113 LYS A N 1
ATOM 887 C CA . LYS A 1 113 ? 1.144 -7.960 13.645 1.00 91.00 113 LYS A CA 1
ATOM 888 C C . LYS A 1 113 ? 0.973 -6.854 12.607 1.00 91.00 113 LYS A C 1
ATOM 890 O O . LYS A 1 113 ? -0.170 -6.506 12.309 1.00 91.00 113 LYS A O 1
ATOM 895 N N . PRO A 1 114 ? 2.065 -6.329 12.024 1.00 91.56 114 PRO A N 1
ATOM 896 C CA . PRO A 1 114 ? 1.966 -5.421 10.891 1.00 91.56 114 PRO A CA 1
ATOM 897 C C . PRO A 1 114 ? 1.426 -6.187 9.679 1.00 91.56 114 PRO A C 1
ATOM 899 O O . PRO A 1 114 ? 1.939 -7.256 9.344 1.00 91.56 114 PRO A O 1
ATOM 902 N N . ILE A 1 115 ? 0.382 -5.658 9.044 1.00 92.69 115 ILE A N 1
ATOM 903 C CA . ILE A 1 115 ? -0.325 -6.338 7.941 1.00 92.69 115 ILE A CA 1
ATOM 904 C C . ILE A 1 115 ? -0.391 -5.521 6.648 1.00 92.69 115 ILE A C 1
ATOM 906 O O . ILE A 1 115 ? -0.539 -6.102 5.575 1.00 92.69 115 ILE A O 1
ATOM 910 N N . ALA A 1 116 ? -0.295 -4.195 6.742 1.00 94.69 116 ALA A N 1
ATOM 911 C CA . ALA A 1 116 ? -0.389 -3.280 5.611 1.00 94.69 116 ALA A CA 1
ATOM 912 C C . ALA A 1 116 ? 0.196 -1.907 5.967 1.00 94.69 116 ALA A C 1
ATOM 914 O O . ALA A 1 116 ? 0.460 -1.619 7.137 1.00 94.69 116 ALA A O 1
ATOM 915 N N . GLY A 1 117 ? 0.377 -1.057 4.960 1.00 93.88 117 GLY A N 1
ATOM 916 C CA . GLY A 1 117 ? 0.647 0.370 5.139 1.00 93.88 117 GLY A CA 1
ATOM 917 C C . GLY A 1 117 ? -0.534 1.238 4.709 1.00 93.88 117 GLY A C 1
ATOM 918 O O . GLY A 1 117 ? -1.408 0.790 3.966 1.00 93.88 117 GLY A O 1
ATOM 919 N N . ILE A 1 118 ? -0.527 2.494 5.142 1.00 95.38 118 ILE A N 1
ATOM 920 C CA . ILE A 1 118 ? -1.303 3.576 4.533 1.00 95.38 118 ILE A CA 1
ATOM 921 C C . ILE A 1 118 ? -0.322 4.685 4.171 1.00 95.38 118 ILE A C 1
ATOM 923 O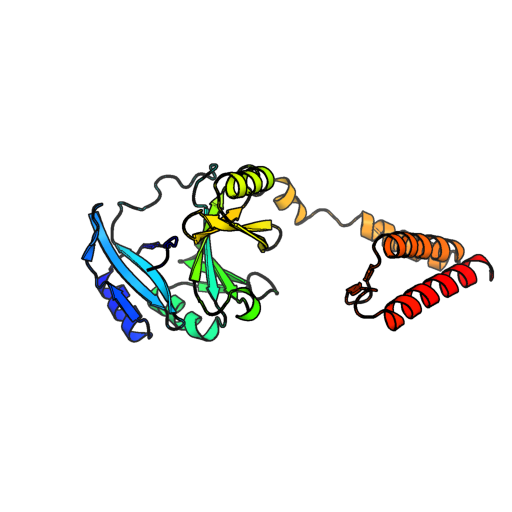 O . ILE A 1 118 ? 0.469 5.111 5.013 1.00 95.38 118 ILE A O 1
ATOM 927 N N . GLN A 1 119 ? -0.394 5.166 2.938 1.00 92.75 119 GLN A N 1
ATOM 928 C CA . GLN A 1 119 ? 0.319 6.352 2.493 1.00 92.75 119 GLN A CA 1
ATOM 929 C C . GLN A 1 119 ? -0.707 7.436 2.175 1.00 92.75 119 GLN A C 1
ATOM 931 O O . GLN A 1 119 ? -1.539 7.270 1.278 1.00 92.75 119 GLN A O 1
ATOM 936 N N . VAL A 1 120 ? -0.627 8.564 2.881 1.00 92.62 120 VAL A N 1
ATOM 937 C CA . VAL A 1 120 ? -1.364 9.759 2.468 1.00 92.62 120 VAL A CA 1
ATOM 938 C C . VAL A 1 120 ? -0.620 10.368 1.282 1.00 92.62 120 VAL A C 1
ATOM 940 O O . VAL A 1 120 ? 0.600 10.536 1.311 1.00 92.62 120 VAL A O 1
ATOM 943 N N . THR A 1 121 ? -1.311 10.568 0.166 1.00 87.12 121 THR A N 1
ATOM 944 C CA . THR A 1 121 ? -0.735 11.091 -1.076 1.00 87.12 121 THR A CA 1
ATOM 945 C C . THR A 1 121 ? -1.694 12.110 -1.684 1.00 87.12 121 THR A C 1
ATOM 947 O O . THR A 1 121 ? -2.846 11.761 -1.950 1.00 87.12 121 THR A O 1
ATOM 950 N N . PRO A 1 122 ? -1.243 13.346 -1.958 1.00 84.31 122 PRO A N 1
ATOM 951 C CA . PRO A 1 122 ? -2.070 14.356 -2.607 1.00 84.31 122 PRO A CA 1
ATOM 952 C C . PRO A 1 122 ? -2.603 13.901 -3.973 1.00 84.31 122 PRO A C 1
ATOM 954 O O . PRO A 1 122 ? -1.942 13.160 -4.710 1.00 84.31 122 PRO A O 1
ATOM 957 N N . ASN A 1 123 ? -3.795 14.377 -4.338 1.00 86.62 123 ASN A N 1
ATOM 958 C CA . ASN A 1 123 ? -4.460 14.005 -5.592 1.00 86.62 123 ASN A CA 1
ATOM 959 C C . ASN A 1 123 ? -3.672 14.436 -6.837 1.00 86.62 123 ASN A C 1
ATOM 961 O O . ASN A 1 123 ? -3.802 13.820 -7.891 1.00 86.62 123 ASN A O 1
ATOM 965 N N . GLU A 1 124 ? -2.818 15.452 -6.723 1.00 81.88 124 GLU A N 1
ATOM 966 C CA . GLU A 1 124 ? -1.907 15.885 -7.786 1.00 81.88 124 GLU A CA 1
ATOM 967 C C . GLU A 1 124 ? -0.900 14.792 -8.170 1.00 81.88 124 GLU A C 1
ATOM 969 O O . GLU A 1 124 ? -0.402 14.791 -9.294 1.00 81.88 124 GLU A O 1
ATOM 974 N N . ILE A 1 125 ? -0.602 13.869 -7.247 1.00 78.19 125 ILE A N 1
ATOM 975 C CA . ILE A 1 125 ? 0.376 12.793 -7.430 1.00 78.19 125 ILE A CA 1
ATOM 976 C C . ILE A 1 125 ? -0.321 11.481 -7.793 1.00 78.19 125 ILE A C 1
ATOM 978 O O . ILE A 1 125 ? 0.027 10.859 -8.794 1.00 78.19 125 ILE A O 1
ATOM 982 N N . LYS A 1 126 ? -1.304 11.046 -6.994 1.00 81.12 126 LYS A N 1
ATOM 983 C CA . LYS A 1 126 ? -1.974 9.745 -7.193 1.00 81.12 126 LYS A CA 1
ATOM 984 C C . LYS A 1 126 ? -3.181 9.791 -8.137 1.00 81.12 126 LYS A C 1
ATOM 986 O O . LYS A 1 126 ? -3.749 8.752 -8.466 1.00 81.12 126 LYS A O 1
ATOM 991 N N . GLY A 1 127 ? -3.598 10.985 -8.554 1.00 82.56 127 GLY A N 1
ATOM 992 C CA . GLY A 1 127 ? -4.847 11.202 -9.274 1.00 82.56 127 GLY A CA 1
ATOM 993 C C . GLY A 1 127 ? -6.068 11.256 -8.350 1.00 82.56 127 GLY A C 1
ATOM 994 O O . GLY A 1 127 ? -5.972 11.431 -7.138 1.00 82.56 127 GLY A O 1
ATOM 995 N N . ASP A 1 128 ? -7.250 11.101 -8.940 1.00 84.31 128 ASP A N 1
ATOM 996 C CA . ASP A 1 128 ? -8.545 11.255 -8.266 1.00 84.31 128 ASP A CA 1
ATOM 997 C C . ASP A 1 128 ? -9.043 9.976 -7.572 1.00 84.31 128 ASP A C 1
ATOM 999 O O . ASP A 1 128 ? -10.184 9.926 -7.110 1.00 84.31 128 ASP A O 1
ATOM 1003 N N . LYS A 1 129 ? -8.229 8.914 -7.546 1.00 87.62 129 LYS A N 1
ATOM 1004 C CA . LYS A 1 129 ? -8.610 7.610 -6.993 1.00 87.62 129 LYS A CA 1
ATOM 1005 C C . LYS A 1 129 ? -7.951 7.361 -5.648 1.00 87.62 129 LYS A C 1
ATOM 1007 O O . LYS A 1 129 ? -6.781 7.675 -5.447 1.00 87.62 129 LYS A O 1
ATOM 1012 N N . GLU A 1 130 ? -8.721 6.742 -4.767 1.00 94.12 130 GLU A N 1
ATOM 1013 C CA . GLU A 1 130 ? -8.252 6.089 -3.549 1.00 94.12 130 GLU A CA 1
ATOM 1014 C C . GLU A 1 130 ? -8.154 4.591 -3.851 1.00 94.12 130 GLU A C 1
ATOM 1016 O O . GLU A 1 130 ? -9.060 4.033 -4.486 1.00 94.12 130 GLU A O 1
ATOM 1021 N N . TYR A 1 131 ? -7.050 3.936 -3.496 1.00 93.81 131 TYR A N 1
ATOM 1022 C CA . TYR A 1 131 ? -6.823 2.553 -3.925 1.00 93.81 131 TYR A CA 1
ATOM 1023 C C . TYR A 1 131 ? -5.857 1.779 -3.032 1.00 93.81 131 TYR A C 1
ATOM 1025 O O . TYR A 1 131 ? -4.928 2.326 -2.445 1.00 93.81 131 TYR A O 1
ATOM 1033 N N . TRP A 1 132 ? -6.052 0.462 -3.001 1.00 96.06 132 TRP A N 1
ATOM 1034 C CA . TRP A 1 132 ? -5.088 -0.483 -2.455 1.00 96.06 132 TRP A CA 1
ATOM 1035 C C . TRP A 1 132 ? -4.037 -0.836 -3.514 1.00 96.06 132 TRP A C 1
ATOM 1037 O O . TRP A 1 132 ? -4.354 -1.393 -4.564 1.00 96.06 132 TRP A O 1
ATOM 1047 N N . GLY A 1 133 ? -2.782 -0.487 -3.246 1.00 93.75 133 GLY A N 1
ATOM 1048 C CA . GLY A 1 133 ? -1.614 -0.852 -4.037 1.00 93.75 133 GLY A CA 1
ATOM 1049 C C . GLY A 1 133 ? -1.081 -2.227 -3.640 1.00 93.75 133 GLY A C 1
ATOM 1050 O O . GLY A 1 133 ? -0.840 -2.498 -2.461 1.00 93.75 133 GLY A O 1
ATOM 1051 N N . VAL A 1 134 ? -0.869 -3.090 -4.634 1.00 94.75 134 VAL A N 1
ATOM 1052 C CA . VAL A 1 134 ? -0.316 -4.438 -4.448 1.00 94.75 134 VAL A CA 1
ATOM 1053 C C . VAL A 1 134 ? 1.159 -4.445 -4.829 1.00 94.75 134 VAL A C 1
ATOM 1055 O O . VAL A 1 134 ? 1.520 -4.040 -5.934 1.00 94.75 134 VAL A O 1
ATOM 1058 N N . TYR A 1 135 ? 2.002 -4.929 -3.919 1.00 93.69 135 TYR A N 1
ATOM 1059 C CA . TYR A 1 135 ? 3.453 -4.944 -4.072 1.00 93.69 135 TYR A CA 1
ATOM 1060 C C . TYR A 1 135 ? 3.961 -6.360 -4.318 1.00 93.69 135 TYR A C 1
ATOM 1062 O O . TYR A 1 135 ? 3.718 -7.264 -3.511 1.00 93.69 135 TYR A O 1
ATOM 1070 N N . PHE A 1 136 ? 4.724 -6.533 -5.393 1.00 94.56 136 PHE A N 1
ATOM 1071 C CA . PHE A 1 136 ? 5.382 -7.783 -5.757 1.00 94.56 136 PHE A CA 1
ATOM 1072 C C . PHE A 1 136 ? 6.892 -7.695 -5.554 1.00 94.56 136 PHE A C 1
ATOM 1074 O O . PHE A 1 136 ? 7.524 -6.673 -5.833 1.00 94.56 136 PHE A O 1
ATOM 1081 N N . LEU A 1 137 ? 7.479 -8.790 -5.077 1.00 93.25 137 LEU A N 1
ATOM 1082 C CA . LEU A 1 137 ? 8.918 -8.893 -4.887 1.00 93.25 137 LEU A CA 1
ATOM 1083 C C . LEU A 1 137 ? 9.614 -9.202 -6.208 1.00 93.25 137 LEU A C 1
ATOM 1085 O O . LEU A 1 137 ? 9.219 -10.123 -6.921 1.00 93.25 137 LEU A O 1
ATOM 1089 N N . VAL A 1 138 ? 10.698 -8.496 -6.500 1.00 94.31 138 VAL A N 1
ATOM 1090 C CA . VAL A 1 138 ? 11.603 -8.812 -7.606 1.00 94.31 138 VAL A CA 1
ATOM 1091 C C . VAL A 1 138 ? 13.040 -8.867 -7.121 1.00 94.31 138 VAL A C 1
ATOM 1093 O O . VAL A 1 138 ? 13.419 -8.198 -6.168 1.00 94.31 138 VAL A O 1
ATOM 1096 N N . ASP A 1 139 ? 13.861 -9.653 -7.812 1.00 92.25 139 ASP A N 1
ATOM 1097 C CA . ASP A 1 139 ? 15.280 -9.795 -7.461 1.00 92.25 139 ASP A CA 1
ATOM 1098 C C . ASP A 1 139 ? 16.086 -8.572 -7.906 1.00 92.25 139 ASP A C 1
ATOM 1100 O O . ASP A 1 139 ? 17.166 -8.305 -7.388 1.00 92.25 139 ASP A O 1
ATOM 1104 N N . SER A 1 140 ? 15.581 -7.869 -8.922 1.00 91.75 140 SER A N 1
ATOM 1105 C CA . SER A 1 140 ? 16.174 -6.657 -9.465 1.00 91.75 140 SER A CA 1
ATOM 1106 C C . SER A 1 140 ? 15.085 -5.799 -10.099 1.00 91.75 140 SER A C 1
ATOM 1108 O O . SER A 1 140 ? 14.473 -6.207 -11.093 1.00 91.75 140 SER A O 1
ATOM 1110 N N . LEU A 1 141 ? 14.871 -4.607 -9.548 1.00 92.00 141 LEU A N 1
ATOM 1111 C CA . LEU A 1 141 ? 13.978 -3.593 -10.102 1.00 92.00 141 LEU A CA 1
ATOM 1112 C C . LEU A 1 141 ? 14.434 -3.190 -11.499 1.00 92.00 141 LEU A C 1
ATOM 1114 O O . LEU A 1 141 ? 13.609 -3.145 -12.400 1.00 92.00 141 LEU A O 1
ATOM 1118 N N . ASP A 1 142 ? 15.736 -2.997 -11.710 1.00 91.25 142 ASP A N 1
ATOM 1119 C CA . ASP A 1 142 ? 16.278 -2.589 -13.012 1.00 91.25 142 ASP A CA 1
ATOM 1120 C C . ASP A 1 142 ? 16.008 -3.622 -14.115 1.00 91.25 142 ASP A C 1
ATOM 1122 O O . ASP A 1 142 ? 15.672 -3.268 -15.243 1.00 91.25 142 ASP A O 1
ATOM 1126 N N . LYS A 1 143 ? 16.108 -4.922 -13.807 1.00 93.56 143 LYS A N 1
ATOM 1127 C CA . LYS A 1 143 ? 15.738 -5.968 -14.775 1.00 93.56 143 LYS A CA 1
ATOM 1128 C C . LYS A 1 143 ? 14.229 -6.021 -14.996 1.00 93.56 143 LYS A C 1
ATOM 1130 O O . LYS A 1 143 ? 13.783 -6.228 -16.123 1.00 93.56 143 LYS A O 1
ATOM 1135 N N . ALA A 1 144 ? 13.447 -5.859 -13.931 1.00 95.00 144 ALA A N 1
ATOM 1136 C CA . ALA A 1 144 ? 11.993 -5.907 -14.008 1.00 95.00 144 ALA A CA 1
ATOM 1137 C C . ALA A 1 144 ? 11.419 -4.726 -14.806 1.00 95.00 144 ALA A C 1
ATOM 1139 O O . ALA A 1 144 ? 10.527 -4.930 -15.625 1.00 95.00 144 ALA A O 1
ATOM 1140 N N . THR A 1 145 ? 11.959 -3.517 -14.636 1.00 93.25 145 THR A N 1
ATOM 1141 C CA . THR A 1 145 ? 11.512 -2.313 -15.351 1.00 93.25 145 THR A CA 1
ATOM 1142 C C . THR A 1 145 ? 11.763 -2.416 -16.851 1.00 93.25 145 THR A C 1
ATOM 1144 O O . THR A 1 145 ? 10.842 -2.172 -17.631 1.00 93.25 145 THR A O 1
ATOM 1147 N N . VAL A 1 146 ? 12.950 -2.879 -17.264 1.00 94.69 146 VAL A N 1
ATOM 1148 C CA . VAL A 1 146 ? 13.247 -3.183 -18.676 1.00 94.69 146 VAL A CA 1
ATOM 1149 C C . VAL A 1 146 ? 12.249 -4.206 -19.217 1.00 94.69 146 VAL A C 1
ATOM 1151 O O . VAL A 1 146 ? 11.667 -4.010 -20.283 1.00 94.69 146 VAL A O 1
ATOM 1154 N N . ARG A 1 147 ? 11.990 -5.279 -18.459 1.00 95.94 147 ARG A N 1
ATOM 1155 C CA . ARG A 1 147 ? 11.086 -6.345 -18.899 1.00 95.94 147 ARG A CA 1
ATOM 1156 C C . ARG A 1 147 ? 9.638 -5.880 -19.054 1.00 95.94 147 ARG A C 1
ATOM 1158 O O . ARG A 1 147 ? 8.965 -6.321 -19.982 1.00 95.94 147 ARG A O 1
ATOM 1165 N N . ILE A 1 148 ? 9.154 -5.008 -18.170 1.00 95.62 148 ILE A N 1
ATOM 1166 C CA . ILE A 1 148 ? 7.817 -4.405 -18.271 1.00 95.62 148 ILE A CA 1
ATOM 1167 C C . ILE A 1 148 ? 7.683 -3.640 -19.587 1.00 95.62 148 ILE A C 1
ATOM 1169 O O . ILE A 1 148 ? 6.726 -3.869 -20.326 1.00 95.62 148 ILE A O 1
ATOM 1173 N N . GLN A 1 149 ? 8.666 -2.799 -19.914 1.00 94.25 149 GLN A N 1
ATOM 1174 C CA . GLN A 1 149 ? 8.658 -2.013 -21.149 1.00 94.25 149 GLN A CA 1
ATOM 1175 C C . GLN A 1 149 ? 8.688 -2.904 -22.398 1.00 94.25 149 GLN A C 1
ATOM 1177 O O . GLN A 1 149 ? 7.908 -2.690 -23.324 1.00 94.25 149 GLN A O 1
ATOM 1182 N N . GLU A 1 150 ? 9.527 -3.946 -22.415 1.00 96.56 150 GLU A N 1
ATOM 1183 C CA . GLU A 1 150 ? 9.574 -4.923 -23.518 1.00 96.56 150 GLU A CA 1
ATOM 1184 C C . GLU A 1 150 ? 8.234 -5.631 -23.752 1.00 96.56 150 GLU A C 1
ATOM 1186 O O . GLU A 1 150 ? 7.914 -6.006 -24.880 1.00 96.56 150 GLU A O 1
ATOM 1191 N N . MET A 1 151 ? 7.458 -5.837 -22.688 1.00 96.69 151 MET A N 1
ATOM 1192 C CA . MET A 1 151 ? 6.161 -6.515 -22.728 1.00 96.69 151 MET A CA 1
ATOM 1193 C C . MET A 1 151 ? 4.988 -5.558 -22.985 1.00 96.69 151 MET A C 1
ATOM 1195 O O . MET A 1 151 ? 3.837 -5.998 -22.993 1.00 96.69 151 MET A O 1
ATOM 1199 N N . GLY A 1 152 ? 5.265 -4.271 -23.223 1.00 94.81 152 GLY A N 1
ATOM 1200 C CA . GLY A 1 152 ? 4.259 -3.249 -23.515 1.00 94.81 152 GLY A CA 1
ATOM 1201 C C . GLY A 1 152 ? 3.564 -2.669 -22.283 1.00 94.81 152 GLY A C 1
ATOM 1202 O O . GLY A 1 152 ? 2.501 -2.075 -22.429 1.00 94.81 152 GLY A O 1
ATOM 1203 N N . GLY A 1 153 ? 4.126 -2.862 -21.088 1.00 95.19 153 GLY A N 1
ATOM 1204 C CA . GLY A 1 153 ? 3.705 -2.150 -19.885 1.00 95.19 153 GLY A CA 1
ATOM 1205 C C . GLY A 1 153 ? 4.338 -0.759 -19.777 1.00 95.19 153 GLY A C 1
ATOM 1206 O O . GLY A 1 153 ? 5.275 -0.417 -20.504 1.00 95.19 153 GLY A O 1
ATOM 1207 N N . GLU A 1 154 ? 3.837 0.040 -18.841 1.00 93.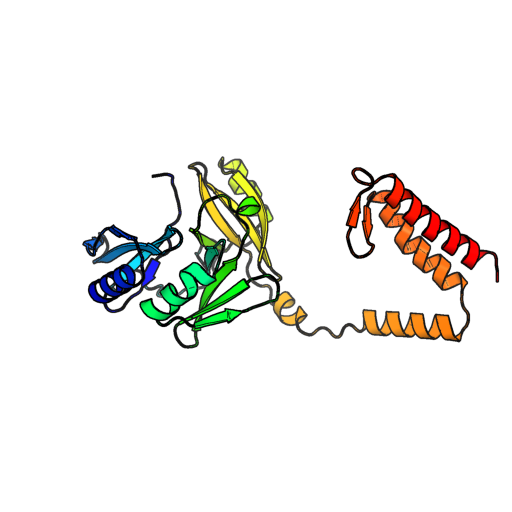94 154 GLU A N 1
ATOM 1208 C CA . GLU A 1 154 ? 4.251 1.429 -18.618 1.00 93.94 154 GLU A CA 1
ATOM 1209 C C . GLU A 1 154 ? 4.910 1.596 -17.243 1.00 93.94 154 GLU A C 1
ATOM 1211 O O . GLU A 1 154 ? 4.538 0.932 -16.276 1.00 93.94 154 GLU A O 1
ATOM 1216 N N . LEU A 1 155 ? 5.893 2.494 -17.144 1.00 92.19 155 LEU A N 1
ATOM 1217 C CA . LEU A 1 155 ? 6.549 2.856 -15.888 1.00 92.19 155 LEU A CA 1
ATOM 1218 C C . LEU A 1 155 ? 6.147 4.278 -15.501 1.00 92.19 155 LEU A C 1
ATOM 1220 O O . LEU A 1 155 ? 6.342 5.200 -16.290 1.00 92.19 155 LEU A O 1
ATOM 1224 N N . VAL A 1 156 ? 5.653 4.462 -14.277 1.00 82.38 156 VAL A N 1
ATOM 1225 C CA . VAL A 1 156 ? 5.303 5.793 -13.747 1.00 82.38 156 VAL A CA 1
ATOM 1226 C C . VAL A 1 156 ? 6.510 6.455 -13.083 1.00 82.38 156 VAL A C 1
ATOM 1228 O O . VAL A 1 156 ? 6.656 7.674 -13.122 1.00 82.38 156 VAL A O 1
ATOM 1231 N N . GLY A 1 157 ? 7.406 5.650 -12.510 1.00 70.25 157 GLY A N 1
ATOM 1232 C CA . GLY A 1 157 ? 8.652 6.103 -11.898 1.00 70.25 157 GLY A CA 1
ATOM 1233 C C . GLY A 1 157 ? 8.906 5.481 -10.529 1.00 70.25 157 GLY A C 1
ATOM 1234 O O . GLY A 1 157 ? 8.095 4.708 -10.007 1.00 70.25 157 GLY A O 1
ATOM 1235 N N . ASP A 1 158 ? 10.056 5.832 -9.960 1.00 75.25 158 ASP A N 1
ATOM 1236 C CA . ASP A 1 158 ? 10.452 5.411 -8.622 1.00 75.25 158 ASP A CA 1
ATOM 1237 C C . ASP A 1 158 ? 9.599 6.131 -7.572 1.00 75.25 158 ASP A C 1
ATOM 1239 O O . ASP A 1 158 ? 9.509 7.358 -7.556 1.00 75.25 158 ASP A O 1
ATOM 1243 N N . GLN A 1 159 ? 8.993 5.354 -6.682 1.00 72.31 159 GLN A N 1
ATOM 1244 C CA . GLN A 1 159 ? 8.231 5.832 -5.539 1.00 72.31 159 GLN A CA 1
ATOM 1245 C C . GLN A 1 159 ? 9.047 5.593 -4.261 1.00 72.31 159 GLN A C 1
ATOM 1247 O O . GLN A 1 159 ? 9.556 4.482 -4.054 1.00 72.31 159 GLN A O 1
ATOM 1252 N N . PRO A 1 160 ? 9.203 6.606 -3.392 1.00 63.12 160 PRO A N 1
ATOM 1253 C CA . PRO A 1 160 ? 9.838 6.408 -2.099 1.00 63.12 160 PRO A CA 1
ATOM 1254 C C . PRO A 1 160 ? 8.967 5.500 -1.217 1.00 63.12 160 PRO A C 1
ATOM 1256 O O . PRO A 1 160 ? 7.780 5.753 -1.008 1.00 63.12 160 PRO A O 1
ATOM 1259 N N . MET A 1 161 ? 9.561 4.435 -0.677 1.00 67.25 161 MET A N 1
ATOM 1260 C CA . MET A 1 161 ? 8.920 3.519 0.268 1.00 67.25 161 MET A CA 1
ATOM 1261 C C . MET A 1 161 ? 9.751 3.447 1.554 1.00 67.25 161 MET A C 1
ATOM 1263 O O . MET A 1 161 ? 10.490 2.489 1.789 1.00 67.25 161 MET A O 1
ATOM 1267 N N . GLY A 1 162 ? 9.696 4.508 2.365 1.00 65.75 162 GLY A N 1
ATOM 1268 C CA . GLY A 1 162 ? 10.648 4.711 3.461 1.00 65.75 162 GLY A CA 1
ATOM 1269 C C . GLY A 1 162 ? 12.082 4.778 2.919 1.00 65.75 162 GLY A C 1
ATOM 1270 O O . GLY A 1 162 ? 12.361 5.531 1.991 1.00 65.75 162 GLY A O 1
ATOM 1271 N N . ASP A 1 163 ? 12.977 3.934 3.440 1.00 61.50 163 ASP A N 1
ATOM 1272 C CA . ASP A 1 163 ? 14.357 3.793 2.941 1.00 61.50 163 ASP A CA 1
ATOM 1273 C C . ASP A 1 163 ? 14.475 2.903 1.683 1.00 61.50 163 ASP A C 1
ATOM 1275 O O . ASP A 1 163 ? 15.582 2.648 1.194 1.00 61.50 163 ASP A O 1
ATOM 1279 N N . ARG A 1 164 ? 13.356 2.369 1.175 1.00 71.38 164 ARG A N 1
ATOM 1280 C CA . ARG A 1 164 ? 13.323 1.437 0.041 1.00 71.38 164 ARG A CA 1
ATOM 1281 C C . ARG A 1 164 ? 12.891 2.140 -1.237 1.00 71.38 164 ARG A C 1
ATOM 1283 O O . ARG A 1 164 ? 12.102 3.083 -1.231 1.00 71.38 164 ARG A O 1
ATOM 1290 N N . ARG A 1 165 ? 13.382 1.607 -2.353 1.00 79.81 165 ARG A N 1
ATOM 1291 C CA . ARG A 1 165 ? 12.898 1.930 -3.692 1.00 79.81 165 ARG A CA 1
ATOM 1292 C C . ARG A 1 165 ? 11.701 1.032 -4.003 1.00 79.81 165 ARG A C 1
ATOM 1294 O O . ARG A 1 165 ? 11.827 -0.192 -3.934 1.00 79.81 165 ARG A O 1
ATOM 1301 N N . ALA A 1 166 ? 10.574 1.636 -4.351 1.00 88.62 166 ALA A N 1
ATOM 1302 C CA . ALA A 1 166 ? 9.466 0.960 -5.010 1.00 88.62 166 ALA A CA 1
ATOM 1303 C C . ALA A 1 166 ? 9.312 1.521 -6.428 1.00 88.62 166 ALA A C 1
ATOM 1305 O O . ALA A 1 166 ? 9.675 2.665 -6.686 1.00 88.62 166 ALA A O 1
ATOM 1306 N N . VAL A 1 167 ? 8.785 0.730 -7.357 1.00 92.06 167 VAL A N 1
ATOM 1307 C CA . VAL A 1 167 ? 8.461 1.193 -8.715 1.00 92.06 167 VAL A CA 1
ATOM 1308 C C . VAL A 1 167 ? 6.984 0.962 -8.965 1.00 92.06 167 VAL A C 1
ATOM 1310 O O . VAL A 1 167 ? 6.521 -0.171 -8.846 1.00 92.06 167 VAL A O 1
ATOM 1313 N N . LEU A 1 168 ? 6.265 2.023 -9.332 1.00 92.19 168 LEU A N 1
ATOM 1314 C CA . LEU A 1 168 ? 4.893 1.926 -9.826 1.00 92.19 168 LEU A CA 1
ATOM 1315 C C . LEU A 1 168 ? 4.913 1.675 -11.337 1.00 92.19 168 LEU A C 1
ATOM 1317 O O . LEU A 1 168 ? 5.542 2.423 -12.096 1.00 92.19 168 LEU A O 1
ATOM 1321 N N . ALA A 1 169 ? 4.206 0.635 -11.764 1.00 93.50 169 ALA A N 1
ATOM 1322 C CA . ALA A 1 169 ? 4.083 0.242 -13.158 1.00 93.50 169 ALA A CA 1
ATOM 1323 C C . ALA A 1 169 ? 2.642 -0.138 -13.518 1.00 93.50 169 ALA A C 1
ATOM 1325 O O . ALA A 1 169 ? 1.842 -0.489 -12.650 1.00 93.50 169 ALA A O 1
ATOM 1326 N N . TYR A 1 170 ? 2.346 -0.108 -14.814 1.00 94.25 170 TYR A N 1
ATOM 1327 C CA . TYR A 1 170 ? 1.135 -0.666 -15.403 1.00 94.25 170 TYR A CA 1
ATOM 1328 C C . TYR A 1 170 ? 1.490 -1.857 -16.291 1.00 94.25 170 TYR A C 1
ATOM 1330 O O . TYR A 1 170 ? 2.491 -1.829 -17.011 1.00 94.25 170 TYR A O 1
ATOM 1338 N N . ASP A 1 171 ? 0.664 -2.902 -16.271 1.00 95.25 171 ASP A N 1
ATOM 1339 C CA . ASP A 1 171 ? 0.765 -3.972 -17.264 1.00 95.25 171 ASP A CA 1
ATOM 1340 C C . ASP A 1 171 ? 0.286 -3.497 -18.649 1.00 95.25 171 ASP A C 1
ATOM 1342 O O . ASP A 1 171 ? -0.208 -2.381 -18.822 1.00 95.25 171 ASP A O 1
ATOM 1346 N N . ASN A 1 172 ? 0.406 -4.359 -19.658 1.00 94.88 172 ASN A N 1
ATOM 1347 C CA . ASN A 1 172 ? -0.018 -4.049 -21.027 1.00 94.88 172 ASN A CA 1
ATOM 1348 C C . ASN A 1 172 ? -1.547 -3.938 -21.212 1.00 94.88 172 ASN A C 1
ATOM 1350 O O . ASN A 1 172 ? -2.018 -3.720 -22.329 1.00 94.88 172 ASN A O 1
ATOM 1354 N N . GLN A 1 173 ? -2.324 -4.112 -20.143 1.00 95.50 173 GLN A N 1
ATOM 1355 C CA . GLN A 1 173 ? -3.771 -3.919 -20.098 1.00 95.50 173 GLN A CA 1
ATOM 1356 C C . GLN A 1 173 ? -4.158 -2.698 -19.241 1.00 95.50 173 GLN A C 1
ATOM 1358 O O . GLN A 1 173 ? -5.334 -2.337 -19.193 1.00 95.50 173 GLN A O 1
ATOM 1363 N N . GLY A 1 174 ? -3.191 -2.030 -18.605 1.00 91.81 174 GLY A N 1
ATOM 1364 C CA . GLY A 1 174 ? -3.403 -0.852 -17.768 1.00 91.81 174 GLY A CA 1
ATOM 1365 C C . GLY A 1 174 ? -3.678 -1.151 -16.292 1.00 91.81 174 GLY A C 1
ATOM 1366 O O . GLY A 1 174 ? -4.138 -0.258 -15.584 1.00 91.81 174 GLY A O 1
ATOM 1367 N N . ALA A 1 175 ? -3.415 -2.366 -15.797 1.00 93.81 175 ALA A N 1
ATOM 1368 C CA . ALA A 1 175 ? -3.506 -2.664 -14.367 1.00 93.81 175 ALA A CA 1
ATOM 1369 C C . ALA A 1 175 ? -2.255 -2.174 -13.626 1.00 93.81 175 ALA A C 1
ATOM 1371 O O . ALA A 1 175 ? -1.144 -2.612 -13.925 1.00 93.81 175 ALA A O 1
ATOM 1372 N N . ALA A 1 176 ? -2.447 -1.300 -12.636 1.00 92.50 176 ALA A N 1
ATOM 1373 C CA . ALA A 1 176 ? -1.373 -0.782 -11.793 1.00 92.50 176 ALA A CA 1
ATOM 1374 C C . ALA A 1 176 ? -0.890 -1.817 -10.765 1.00 92.50 176 ALA A C 1
ATOM 1376 O O . ALA A 1 176 ? -1.704 -2.499 -10.136 1.00 92.50 176 ALA A O 1
ATOM 1377 N N . PHE A 1 177 ? 0.420 -1.888 -10.545 1.00 94.75 177 PHE A N 1
ATOM 1378 C CA . PHE A 1 177 ? 1.045 -2.654 -9.466 1.00 94.75 177 PHE A CA 1
ATOM 1379 C C . PHE A 1 177 ? 2.391 -2.042 -9.068 1.00 94.75 177 PHE A C 1
ATOM 1381 O O . PHE A 1 177 ? 2.997 -1.274 -9.818 1.00 94.75 177 PHE A O 1
ATOM 1388 N N . TYR A 1 178 ? 2.870 -2.412 -7.884 1.00 94.38 178 TYR A N 1
ATOM 1389 C CA . TYR A 1 178 ? 4.157 -1.974 -7.362 1.00 94.38 178 TYR A CA 1
ATOM 1390 C C . TYR A 1 178 ? 5.168 -3.116 -7.372 1.00 94.38 178 TYR A C 1
ATOM 1392 O O . TYR A 1 178 ? 4.832 -4.276 -7.119 1.00 94.38 178 TYR A O 1
ATOM 1400 N N . LEU A 1 179 ? 6.429 -2.779 -7.621 1.00 94.75 179 LEU A N 1
ATOM 1401 C CA . LEU A 1 179 ? 7.563 -3.686 -7.487 1.00 94.75 179 LEU A CA 1
ATOM 1402 C C . LEU A 1 179 ? 8.513 -3.201 -6.405 1.00 94.75 179 LEU A C 1
ATOM 1404 O O . LEU A 1 179 ? 8.788 -2.005 -6.304 1.00 94.75 179 LEU A O 1
ATOM 1408 N N . VAL A 1 180 ? 9.054 -4.146 -5.639 1.00 92.75 180 VAL A N 1
ATOM 1409 C CA . VAL A 1 180 ? 10.064 -3.901 -4.603 1.00 92.75 180 VAL A CA 1
ATOM 1410 C C . VAL A 1 180 ? 11.141 -4.974 -4.623 1.00 92.75 180 VAL A C 1
ATOM 1412 O O . VAL A 1 180 ? 10.880 -6.136 -4.921 1.00 92.75 180 VAL A O 1
ATOM 1415 N N . GLU A 1 181 ? 12.356 -4.593 -4.247 1.00 90.31 181 GLU A N 1
ATOM 1416 C CA . GLU A 1 181 ? 13.450 -5.528 -3.973 1.00 90.31 181 GLU A CA 1
ATOM 1417 C C . GLU A 1 181 ? 13.422 -6.024 -2.521 1.00 90.31 181 GLU A C 1
ATOM 1419 O O . GLU A 1 181 ? 12.901 -5.318 -1.648 1.00 90.31 181 GLU A O 1
ATOM 1424 N N . PRO A 1 182 ? 13.988 -7.210 -2.223 1.00 82.94 182 PRO A N 1
ATOM 1425 C CA . PRO A 1 182 ? 14.146 -7.678 -0.852 1.00 82.94 182 PRO A CA 1
ATOM 1426 C C . PRO A 1 182 ? 15.014 -6.716 -0.039 1.00 82.94 182 PRO A C 1
ATOM 1428 O O . PRO A 1 182 ? 15.993 -6.156 -0.532 1.00 82.94 182 PRO A O 1
ATOM 1431 N N . GLU A 1 183 ? 14.679 -6.549 1.240 1.00 71.75 183 GLU A N 1
ATOM 1432 C CA . GLU A 1 183 ? 15.570 -5.854 2.167 1.00 71.75 183 GLU A CA 1
ATOM 1433 C C . GLU A 1 183 ? 16.895 -6.614 2.263 1.00 71.75 183 GLU A C 1
ATOM 1435 O O . GLU A 1 183 ? 16.952 -7.770 2.684 1.00 71.75 183 GLU A O 1
ATOM 1440 N N . THR A 1 184 ? 17.982 -5.966 1.852 1.00 58.59 184 THR A N 1
ATOM 1441 C CA . THR A 1 184 ? 19.325 -6.509 2.041 1.00 58.59 184 THR A CA 1
ATOM 1442 C C . THR A 1 184 ? 19.694 -6.419 3.524 1.00 58.59 184 THR A C 1
ATOM 1444 O O . THR A 1 184 ? 19.434 -5.414 4.175 1.00 58.59 184 THR A O 1
ATOM 1447 N N . GLN A 1 185 ? 20.358 -7.434 4.092 1.00 46.28 185 GLN A N 1
ATOM 1448 C CA . GLN A 1 185 ? 20.840 -7.384 5.489 1.00 46.28 185 GLN A CA 1
ATOM 1449 C C . GLN A 1 185 ? 21.672 -6.120 5.804 1.00 46.28 185 GLN A C 1
ATOM 1451 O O . GLN A 1 185 ? 21.732 -5.672 6.950 1.00 46.28 185 GLN A O 1
ATOM 1456 N N . ASP A 1 186 ? 22.289 -5.511 4.790 1.00 42.59 186 ASP A N 1
ATOM 1457 C CA . ASP A 1 186 ? 23.074 -4.286 4.925 1.00 42.59 186 ASP A CA 1
ATOM 1458 C C . ASP A 1 186 ? 22.200 -3.032 5.173 1.00 42.59 186 ASP A C 1
ATOM 1460 O O . ASP A 1 186 ? 22.649 -2.116 5.871 1.00 42.59 186 ASP A O 1
ATOM 1464 N N . SER A 1 187 ? 20.940 -2.996 4.704 1.00 45.50 187 SER A N 1
ATOM 1465 C CA . SER A 1 187 ? 19.988 -1.908 4.999 1.00 45.50 187 SER A CA 1
ATOM 1466 C C . SER A 1 187 ? 19.481 -1.966 6.444 1.00 45.50 187 SER A C 1
ATOM 1468 O O . SER A 1 187 ? 19.419 -0.933 7.112 1.00 45.50 187 SER A O 1
ATOM 1470 N N . LEU A 1 188 ? 19.271 -3.170 6.990 1.00 46.50 188 LEU A N 1
ATOM 1471 C CA . LEU A 1 188 ? 18.981 -3.380 8.416 1.00 46.50 188 LEU A CA 1
ATOM 1472 C C . LEU A 1 188 ? 20.146 -2.917 9.314 1.00 46.50 188 LEU A C 1
ATOM 1474 O O . LEU A 1 188 ? 19.923 -2.376 10.397 1.00 46.50 188 LEU A O 1
ATOM 1478 N N . SER A 1 189 ? 21.395 -3.041 8.843 1.00 43.56 189 SER A N 1
ATOM 1479 C CA . SER A 1 189 ? 22.595 -2.559 9.552 1.00 43.56 189 SER A CA 1
ATOM 1480 C C . SER A 1 189 ? 22.797 -1.035 9.492 1.00 43.56 189 SER A C 1
ATOM 1482 O O . SER A 1 189 ? 23.514 -0.461 10.319 1.00 43.56 189 SER A O 1
ATOM 1484 N N . ARG A 1 190 ? 22.169 -0.344 8.527 1.00 43.81 190 ARG A N 1
ATOM 1485 C CA . ARG A 1 190 ? 22.284 1.118 8.364 1.00 43.81 190 ARG A CA 1
ATOM 1486 C C . ARG A 1 190 ? 21.590 1.903 9.475 1.00 43.81 190 ARG A C 1
ATOM 1488 O O . ARG A 1 190 ? 21.994 3.039 9.719 1.00 43.81 190 ARG A O 1
ATOM 1495 N N . LYS A 1 191 ? 20.664 1.282 10.220 1.00 45.62 191 LYS A N 1
ATOM 1496 C CA . LYS A 1 191 ? 20.066 1.856 11.440 1.00 45.62 191 LYS A CA 1
ATOM 1497 C C . LYS A 1 191 ? 21.071 2.092 12.580 1.00 45.62 191 LYS A C 1
ATOM 1499 O O . LYS A 1 191 ? 20.714 2.710 13.574 1.00 45.62 191 LYS A O 1
ATOM 1504 N N . SER A 1 192 ? 22.331 1.663 12.453 1.00 46.50 192 SER A N 1
ATOM 1505 C CA . SER A 1 192 ? 23.358 1.895 13.477 1.00 46.50 192 SER A CA 1
ATOM 1506 C C . SER A 1 192 ? 24.790 1.761 12.928 1.00 46.50 192 SER A C 1
ATOM 1508 O O . SER A 1 192 ? 25.603 0.999 13.452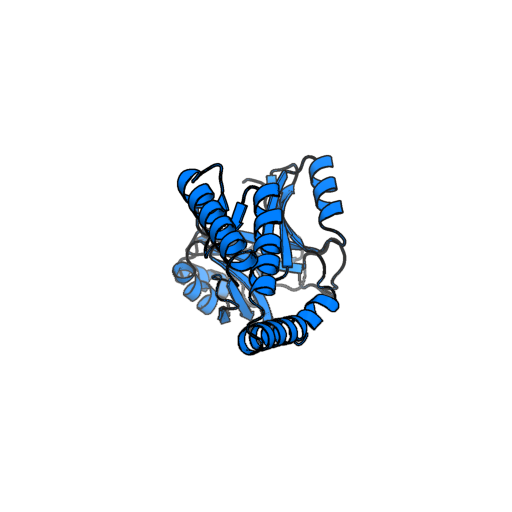 1.00 46.50 192 SER A O 1
ATOM 1510 N N . LYS A 1 193 ? 25.162 2.514 11.885 1.00 44.81 193 LYS A N 1
ATOM 1511 C CA . LYS A 1 193 ? 26.596 2.789 11.658 1.00 44.81 193 LYS A CA 1
ATOM 1512 C C . LYS A 1 193 ? 26.908 4.122 12.343 1.00 44.81 193 LYS A C 1
ATOM 1514 O O . LYS A 1 193 ? 26.303 5.127 11.961 1.00 44.81 193 LYS A O 1
ATOM 1519 N N . PRO A 1 194 ? 27.794 4.171 13.362 1.00 51.41 194 PRO A N 1
ATOM 1520 C CA . PRO A 1 194 ? 28.162 5.439 13.973 1.00 51.41 194 PRO A CA 1
ATOM 1521 C C . PRO A 1 194 ? 28.658 6.346 12.853 1.00 51.41 194 PRO A C 1
ATOM 1523 O O . PRO A 1 194 ? 29.482 5.927 12.033 1.00 51.41 194 PRO A O 1
ATOM 1526 N N . LYS A 1 195 ? 28.132 7.574 12.784 1.00 62.06 195 LYS A N 1
ATOM 1527 C CA . LYS A 1 195 ? 28.522 8.572 11.780 1.00 62.06 195 LYS A CA 1
ATOM 1528 C C . LYS A 1 195 ? 29.934 9.093 12.087 1.00 62.06 195 LYS A C 1
ATOM 1530 O O . LYS A 1 195 ? 30.152 10.293 12.161 1.00 62.06 195 LYS A O 1
ATOM 1535 N N . TRP A 1 196 ? 30.909 8.204 12.278 1.00 66.38 196 TRP A N 1
ATOM 1536 C CA . TRP A 1 196 ? 32.289 8.524 12.632 1.00 66.38 196 TRP A CA 1
ATOM 1537 C C . TRP A 1 196 ? 32.929 9.439 11.592 1.00 66.38 196 TRP A C 1
ATOM 1539 O O . TRP A 1 196 ? 33.727 10.284 11.953 1.00 66.38 196 TRP A O 1
ATOM 1549 N N . ARG A 1 197 ? 32.519 9.344 10.319 1.00 58.56 197 ARG A N 1
ATOM 1550 C CA . ARG A 1 197 ? 32.908 10.292 9.265 1.00 58.56 197 ARG A CA 1
ATOM 1551 C C . ARG A 1 197 ? 32.360 11.699 9.503 1.00 58.56 197 ARG A C 1
ATOM 1553 O O . ARG A 1 197 ? 33.066 12.662 9.245 1.00 58.56 197 ARG A O 1
ATOM 1560 N N . ALA A 1 198 ? 31.136 11.822 10.017 1.00 62.47 198 ALA A N 1
ATOM 1561 C CA . ALA A 1 198 ? 30.561 13.111 10.395 1.00 62.47 198 ALA A CA 1
ATOM 1562 C C . ALA A 1 198 ? 31.207 13.654 11.674 1.00 62.47 198 ALA A C 1
ATOM 1564 O O . ALA A 1 198 ? 31.482 14.842 11.738 1.00 62.47 198 ALA A O 1
ATOM 1565 N N . ILE A 1 199 ? 31.516 12.791 12.650 1.00 71.38 199 ILE A N 1
ATOM 1566 C CA . ILE A 1 199 ? 32.261 13.166 13.863 1.00 71.38 199 ILE A CA 1
ATOM 1567 C C . ILE A 1 199 ? 33.676 13.619 13.492 1.00 71.38 199 ILE A C 1
ATOM 1569 O O . ILE A 1 199 ? 34.100 14.678 13.923 1.00 71.38 199 ILE A O 1
ATOM 1573 N N . LEU A 1 200 ? 34.379 12.875 12.635 1.00 75.88 200 LEU A N 1
ATOM 1574 C CA . LEU A 1 200 ? 35.695 13.238 12.111 1.00 75.88 200 LEU A CA 1
ATOM 1575 C C . LEU A 1 200 ? 35.629 14.552 11.324 1.00 75.88 200 LEU A C 1
ATOM 1577 O O . LEU A 1 200 ? 36.480 15.410 11.516 1.00 75.88 200 LEU A O 1
ATOM 1581 N N . GLY A 1 201 ? 34.605 14.730 10.484 1.00 66.25 201 GLY A N 1
ATOM 1582 C CA . GLY A 1 201 ? 34.349 15.978 9.767 1.00 66.25 201 GLY A CA 1
ATOM 1583 C C . GLY A 1 201 ? 34.114 17.155 10.713 1.00 66.25 201 GLY A C 1
ATOM 1584 O O . GLY A 1 201 ? 34.731 18.198 10.538 1.00 66.25 201 GLY A O 1
ATOM 1585 N N . LEU A 1 202 ? 33.308 16.976 11.765 1.00 70.56 202 LEU A N 1
ATOM 1586 C CA . LEU A 1 202 ? 33.087 17.990 12.800 1.00 70.56 202 LEU A CA 1
ATOM 1587 C C . LEU A 1 202 ? 34.367 18.289 13.584 1.00 70.56 202 LEU A C 1
ATOM 1589 O O . LEU A 1 202 ? 34.668 19.447 13.837 1.00 70.56 202 LEU A O 1
ATOM 1593 N N . CYS A 1 203 ? 35.141 17.265 13.946 1.00 72.44 203 CYS A N 1
ATOM 1594 C CA . CYS A 1 203 ? 36.423 17.430 14.621 1.00 72.44 203 CYS A CA 1
ATOM 1595 C C . CYS A 1 203 ? 37.424 18.178 13.735 1.00 72.44 203 CYS A C 1
ATOM 1597 O O . CYS A 1 203 ? 38.110 19.060 14.232 1.00 72.44 203 CYS A O 1
ATOM 1599 N N . LEU A 1 204 ? 37.485 17.879 12.435 1.00 71.06 204 LEU A N 1
ATOM 1600 C CA . LEU A 1 204 ? 38.334 18.592 11.478 1.00 71.06 204 LEU A CA 1
ATOM 1601 C C . LEU A 1 204 ? 37.887 20.042 11.293 1.00 71.06 204 LEU A C 1
ATOM 1603 O O . LEU A 1 204 ? 38.736 20.922 11.226 1.00 71.06 204 LEU A O 1
ATOM 1607 N N . VAL A 1 205 ? 36.577 20.299 11.284 1.00 68.44 205 VAL A N 1
ATOM 1608 C CA . VAL A 1 205 ? 36.011 21.654 11.299 1.00 68.44 205 VAL A CA 1
ATOM 1609 C C . VAL A 1 205 ? 36.419 22.396 12.572 1.00 68.44 205 VAL A C 1
ATOM 1611 O O . VAL A 1 205 ? 36.941 23.500 12.485 1.00 68.44 205 VAL A O 1
ATOM 1614 N N . VAL A 1 206 ? 36.257 21.789 13.749 1.00 71.44 206 VAL A N 1
ATOM 1615 C CA . VAL A 1 206 ? 36.641 22.390 15.038 1.00 71.44 206 VAL A CA 1
ATOM 1616 C C . VAL A 1 206 ? 38.145 22.657 15.097 1.00 71.44 206 VAL A C 1
ATOM 1618 O O . VAL A 1 206 ? 38.551 23.741 15.502 1.00 71.44 206 VAL A O 1
ATOM 1621 N N . VAL A 1 207 ? 38.975 21.712 14.646 1.00 73.12 207 VAL A N 1
ATOM 1622 C CA . VAL A 1 207 ? 40.431 21.892 14.556 1.00 73.12 207 VAL A CA 1
ATOM 1623 C C . VAL A 1 207 ? 40.766 23.033 13.600 1.00 73.12 207 VAL A C 1
ATOM 1625 O O . VAL A 1 207 ? 41.519 23.908 13.997 1.00 73.12 207 VAL A O 1
ATOM 1628 N N . ALA A 1 208 ? 40.169 23.082 12.406 1.00 67.19 208 ALA A N 1
ATOM 1629 C CA . ALA A 1 208 ? 40.412 24.140 11.424 1.00 67.19 208 ALA A CA 1
ATOM 1630 C C . ALA A 1 208 ? 39.986 25.537 11.915 1.00 67.19 208 ALA A C 1
ATOM 1632 O O . ALA A 1 208 ? 40.638 26.519 11.566 1.00 67.19 208 ALA A O 1
ATOM 1633 N N . VAL A 1 209 ? 38.928 25.631 12.735 1.00 70.38 209 VAL A N 1
ATOM 1634 C CA . VAL A 1 209 ? 38.529 26.881 13.413 1.00 70.38 209 VAL A CA 1
ATOM 1635 C C . VAL A 1 209 ? 39.550 27.278 14.480 1.00 70.38 209 VAL A C 1
ATOM 1637 O O . VAL A 1 209 ? 39.933 28.439 14.541 1.00 70.38 209 VAL A O 1
ATOM 1640 N N . ILE A 1 210 ? 40.009 26.333 15.308 1.00 73.50 210 ILE A N 1
ATOM 1641 C CA . ILE A 1 210 ? 40.964 26.604 16.399 1.00 73.50 210 ILE A CA 1
ATOM 1642 C C . ILE A 1 210 ? 42.354 26.967 15.863 1.00 73.50 210 ILE A C 1
ATOM 1644 O O . ILE A 1 210 ? 43.042 27.791 16.457 1.00 73.50 210 ILE A O 1
ATOM 1648 N N . THR A 1 211 ? 42.787 26.350 14.764 1.00 75.56 211 THR A N 1
ATOM 1649 C CA . THR A 1 211 ? 44.111 26.583 14.170 1.00 75.56 211 THR A CA 1
ATOM 1650 C C . THR A 1 211 ? 44.140 27.755 13.190 1.00 75.56 211 THR A C 1
ATOM 1652 O O . THR A 1 211 ? 45.167 27.958 12.545 1.00 75.56 211 THR A O 1
ATOM 1655 N N . GLU A 1 212 ? 43.033 28.501 13.056 1.00 75.38 212 GLU A N 1
ATOM 1656 C CA . GLU A 1 212 ? 42.871 29.625 12.118 1.00 75.38 212 GLU A CA 1
ATOM 1657 C C . GLU A 1 212 ? 43.304 29.264 10.682 1.00 75.38 212 GLU A C 1
ATOM 1659 O O . GLU A 1 212 ? 43.840 30.076 9.926 1.00 75.38 212 GLU A O 1
ATOM 1664 N N . MET A 1 213 ? 43.081 28.007 10.276 1.00 72.25 213 MET A N 1
ATOM 1665 C CA . MET A 1 213 ? 43.481 27.496 8.961 1.00 72.25 213 MET A CA 1
ATOM 1666 C C . MET A 1 213 ? 42.449 27.871 7.900 1.00 72.25 213 MET A C 1
ATOM 1668 O O . MET A 1 213 ? 41.785 27.023 7.302 1.00 72.25 213 MET A O 1
ATOM 1672 N N . ASN A 1 214 ? 42.319 29.169 7.655 1.00 68.56 214 ASN A N 1
ATOM 1673 C CA . ASN A 1 214 ? 41.238 29.725 6.848 1.00 68.56 214 ASN A CA 1
ATOM 1674 C C . ASN A 1 214 ? 41.269 29.298 5.370 1.00 68.56 214 ASN A C 1
ATOM 1676 O O . ASN A 1 214 ? 40.225 29.203 4.726 1.00 68.56 214 ASN A O 1
ATOM 1680 N N . TRP A 1 215 ? 42.435 28.901 4.854 1.00 73.19 215 TRP A N 1
ATOM 1681 C CA . TRP A 1 215 ? 42.564 28.338 3.507 1.00 73.19 215 TRP A CA 1
ATOM 1682 C C . TRP A 1 215 ? 41.844 26.984 3.336 1.00 73.19 215 TRP A C 1
ATOM 1684 O O . TRP A 1 215 ? 41.396 26.669 2.231 1.00 73.19 215 TRP A O 1
ATOM 1694 N N . ILE A 1 216 ? 41.677 26.194 4.412 1.00 75.50 216 ILE A N 1
ATOM 1695 C CA . ILE A 1 216 ? 40.920 24.925 4.379 1.00 75.50 216 ILE A CA 1
ATOM 1696 C C . ILE A 1 216 ? 39.448 25.200 4.071 1.00 75.50 216 ILE A C 1
ATOM 1698 O O . ILE A 1 216 ? 38.829 24.446 3.321 1.00 75.50 216 ILE A O 1
ATOM 1702 N N . TRP A 1 217 ? 38.899 26.303 4.585 1.00 69.00 217 TRP A N 1
ATOM 1703 C CA . TRP A 1 217 ? 37.538 26.728 4.270 1.00 69.00 217 TRP A CA 1
ATOM 1704 C C . TRP A 1 217 ? 37.393 27.086 2.793 1.00 69.00 217 TRP A C 1
ATOM 1706 O O . TRP A 1 217 ? 36.445 26.633 2.156 1.00 69.00 217 TRP A O 1
ATOM 1716 N N . GLY A 1 218 ? 38.370 27.789 2.211 1.00 75.50 218 GLY A N 1
ATOM 1717 C CA . GLY A 1 218 ? 38.412 28.049 0.768 1.00 75.50 218 GLY A CA 1
ATOM 1718 C C . GLY A 1 218 ? 38.427 26.762 -0.067 1.00 75.50 218 GLY A C 1
ATOM 1719 O O . GLY A 1 218 ? 37.659 26.630 -1.019 1.00 75.50 218 GLY A O 1
ATOM 1720 N N . ALA A 1 219 ? 39.236 25.772 0.319 1.00 79.50 219 ALA A N 1
ATOM 1721 C CA . ALA A 1 219 ? 39.277 24.472 -0.356 1.00 79.50 219 ALA A CA 1
ATOM 1722 C C . ALA A 1 219 ? 37.965 23.674 -0.203 1.00 79.50 219 ALA A C 1
ATOM 1724 O O . ALA A 1 219 ? 37.495 23.067 -1.167 1.00 79.50 219 ALA A O 1
ATOM 1725 N N . LEU A 1 220 ? 37.347 23.702 0.982 1.00 75.00 220 LEU A N 1
ATOM 1726 C CA . LEU A 1 220 ? 36.057 23.061 1.246 1.00 75.00 220 LEU A CA 1
ATOM 1727 C C . LEU A 1 220 ? 34.933 23.699 0.424 1.00 75.00 220 LEU A C 1
ATOM 1729 O O . LEU A 1 220 ? 34.172 22.973 -0.214 1.00 75.00 220 LEU A O 1
ATOM 1733 N N . PHE A 1 221 ? 34.857 25.028 0.356 1.00 76.50 221 PHE A N 1
ATOM 1734 C CA . PHE A 1 221 ? 33.849 25.706 -0.462 1.00 76.50 221 PHE A CA 1
ATOM 1735 C C . PHE A 1 221 ? 34.052 25.455 -1.954 1.00 76.50 221 PHE A C 1
ATOM 1737 O O . PHE A 1 221 ? 33.085 25.154 -2.651 1.00 76.50 221 PHE A O 1
ATOM 1744 N N . LEU A 1 222 ? 35.292 25.459 -2.450 1.00 79.25 222 LEU A N 1
ATOM 1745 C CA . LEU A 1 222 ? 35.573 25.067 -3.835 1.00 79.25 222 LEU A CA 1
ATOM 1746 C C . LEU A 1 222 ? 35.140 23.624 -4.126 1.00 79.25 222 LEU A C 1
ATOM 1748 O O . LEU A 1 222 ? 34.603 23.355 -5.200 1.00 79.25 222 LEU A O 1
ATOM 1752 N N . SER A 1 223 ? 35.305 22.708 -3.167 1.00 78.38 223 SER A N 1
ATOM 1753 C CA . SER A 1 223 ? 34.854 21.319 -3.318 1.00 78.38 223 SER A CA 1
ATOM 1754 C C . SER A 1 223 ? 33.330 21.184 -3.433 1.00 78.38 223 SER A C 1
ATOM 1756 O O . SER A 1 223 ? 32.860 20.213 -4.018 1.00 78.38 223 SER A O 1
ATOM 1758 N N . TRP A 1 224 ? 32.571 22.161 -2.925 1.00 73.69 224 TRP A N 1
ATOM 1759 C CA . TRP A 1 224 ? 31.114 22.247 -3.072 1.00 73.69 224 TRP A CA 1
ATOM 1760 C C . TRP A 1 224 ? 30.698 22.976 -4.354 1.00 73.69 224 TRP A C 1
ATOM 1762 O O . TRP A 1 224 ? 29.805 22.523 -5.060 1.00 73.69 224 TRP A O 1
ATOM 1772 N N . VAL A 1 225 ? 31.383 24.065 -4.709 1.00 80.56 225 VAL A N 1
ATOM 1773 C CA . VAL A 1 225 ? 31.054 24.880 -5.892 1.00 80.56 225 VAL A CA 1
ATOM 1774 C C . VAL A 1 225 ? 31.321 24.136 -7.202 1.00 80.56 225 VAL A C 1
ATOM 1776 O O . VAL A 1 225 ? 30.574 24.296 -8.166 1.00 80.56 225 VAL A O 1
ATOM 1779 N N . ILE A 1 226 ? 32.385 23.329 -7.269 1.00 79.88 226 ILE A N 1
ATOM 1780 C CA . ILE A 1 226 ? 32.766 22.636 -8.507 1.00 79.88 226 ILE A CA 1
ATOM 1781 C C . ILE A 1 226 ? 31.663 21.662 -8.971 1.00 79.88 226 ILE A C 1
ATOM 1783 O O . ILE A 1 226 ? 31.227 21.802 -10.115 1.00 79.88 226 ILE A O 1
ATOM 1787 N N . PRO A 1 227 ? 31.169 20.718 -8.141 1.00 78.00 227 PRO A N 1
ATOM 1788 C CA . PRO A 1 227 ? 30.041 19.861 -8.505 1.00 78.00 227 PRO A CA 1
ATOM 1789 C C . PRO A 1 227 ? 28.797 20.642 -8.931 1.00 78.00 227 PRO A C 1
ATOM 1791 O O . PRO A 1 227 ? 28.216 20.313 -9.961 1.00 78.00 227 PRO A O 1
ATOM 1794 N N . ASP A 1 228 ? 28.437 21.698 -8.200 1.00 78.75 228 ASP A N 1
ATOM 1795 C CA . ASP A 1 228 ? 27.249 22.516 -8.471 1.00 78.75 228 ASP A CA 1
ATOM 1796 C C . ASP A 1 228 ? 27.293 23.186 -9.855 1.00 78.75 228 ASP A C 1
ATOM 1798 O O . ASP A 1 228 ? 26.279 23.284 -10.550 1.00 78.75 228 ASP A O 1
ATOM 1802 N N . ILE A 1 229 ? 28.481 23.602 -10.310 1.00 78.62 229 ILE A N 1
ATOM 1803 C CA . ILE A 1 229 ? 28.680 24.136 -11.666 1.00 78.62 229 ILE A CA 1
ATOM 1804 C C . ILE A 1 229 ? 28.455 23.051 -12.727 1.00 78.62 229 ILE A C 1
ATOM 1806 O O . ILE A 1 229 ? 27.852 23.333 -13.765 1.00 78.62 229 ILE A O 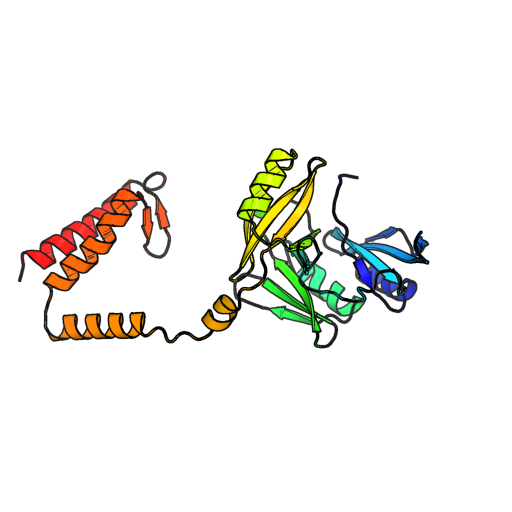1
ATOM 1810 N N . TYR A 1 230 ? 28.925 21.824 -12.483 1.00 81.50 230 TYR A N 1
ATOM 1811 C CA . TYR A 1 230 ? 28.749 20.705 -13.415 1.00 81.50 230 TYR A CA 1
ATOM 1812 C C . TYR A 1 230 ? 27.299 20.218 -13.481 1.00 81.50 230 TYR A C 1
ATOM 1814 O O . TYR A 1 230 ? 26.822 19.861 -14.557 1.00 81.50 230 TYR A O 1
ATOM 1822 N N . THR A 1 231 ? 26.593 20.206 -12.351 1.00 79.25 231 THR A N 1
ATOM 1823 C CA . THR A 1 231 ? 25.204 19.731 -12.248 1.00 79.25 231 THR A CA 1
ATOM 1824 C C . THR A 1 231 ? 24.172 20.818 -12.545 1.00 79.25 231 THR A C 1
ATOM 1826 O O . THR A 1 231 ? 23.009 20.507 -12.794 1.00 79.25 231 THR A O 1
ATOM 1829 N N . ALA A 1 232 ? 24.583 22.090 -12.561 1.00 78.44 232 ALA A N 1
ATOM 1830 C CA . ALA A 1 232 ? 23.712 23.259 -12.695 1.00 78.44 232 ALA A CA 1
ATOM 1831 C C . ALA A 1 232 ? 22.613 23.352 -11.612 1.00 78.44 232 ALA A C 1
ATOM 1833 O O . ALA A 1 232 ? 21.542 23.937 -11.840 1.00 78.44 232 ALA A O 1
ATOM 1834 N N . SER A 1 233 ? 22.885 22.800 -10.428 1.00 70.00 233 SER A N 1
ATOM 1835 C CA . SER A 1 233 ? 22.000 22.799 -9.260 1.00 70.00 233 SER A CA 1
ATOM 1836 C C . SER A 1 233 ? 22.784 23.129 -7.993 1.00 70.00 233 SER A C 1
ATOM 1838 O O . SER A 1 233 ? 23.850 22.559 -7.800 1.00 70.00 233 SER A O 1
ATOM 1840 N N . THR A 1 234 ? 22.243 23.996 -7.129 1.00 74.00 234 THR A N 1
ATOM 1841 C CA . THR A 1 234 ? 22.841 24.333 -5.819 1.00 74.00 234 THR A CA 1
ATOM 1842 C C . THR A 1 234 ? 21.886 23.979 -4.678 1.00 74.00 234 THR A C 1
ATOM 1844 O O . THR A 1 234 ? 20.681 24.218 -4.805 1.00 74.00 234 THR A O 1
ATOM 1847 N N . HIS A 1 235 ? 22.394 23.495 -3.543 1.00 60.28 235 HIS A N 1
ATOM 1848 C CA . HIS A 1 235 ? 21.574 23.134 -2.378 1.00 60.28 235 HIS A CA 1
ATOM 1849 C C . HIS A 1 235 ? 21.693 24.172 -1.251 1.00 60.28 235 HIS A C 1
ATOM 1851 O O . HIS A 1 235 ? 22.698 24.215 -0.545 1.00 60.28 235 HIS A O 1
ATOM 1857 N N . PHE A 1 236 ? 20.657 24.993 -1.048 1.00 48.38 236 PHE A N 1
ATOM 1858 C CA . PHE A 1 236 ? 20.561 25.904 0.099 1.00 48.38 236 PHE A CA 1
ATOM 1859 C C . PHE A 1 236 ? 19.148 25.835 0.684 1.00 48.38 236 PHE A C 1
ATOM 1861 O O . PHE A 1 236 ? 18.257 26.519 0.198 1.00 48.38 236 PHE A O 1
ATOM 1868 N N . PHE A 1 237 ? 18.952 24.972 1.692 1.00 50.53 237 PHE A N 1
ATOM 1869 C CA . PHE A 1 237 ? 17.669 24.560 2.306 1.00 50.53 237 PHE A CA 1
ATOM 1870 C C . PHE A 1 237 ? 16.632 23.942 1.341 1.00 50.53 237 PHE A C 1
ATOM 1872 O O . PHE A 1 237 ? 16.045 22.919 1.674 1.00 50.53 237 PHE A O 1
ATOM 1879 N N . GLU A 1 238 ? 16.514 24.453 0.118 1.00 56.34 238 GLU A N 1
ATOM 1880 C CA . GLU A 1 238 ? 15.834 23.870 -1.037 1.00 56.34 238 GLU A CA 1
ATOM 1881 C C . GLU A 1 238 ? 16.767 23.904 -2.269 1.00 56.34 238 GLU A C 1
ATOM 1883 O O . GLU A 1 238 ? 17.645 24.771 -2.377 1.00 56.34 238 GLU A O 1
ATOM 1888 N N . PRO A 1 239 ? 16.645 22.952 -3.210 1.00 70.75 239 PRO A N 1
ATOM 1889 C CA . PRO A 1 239 ? 17.458 22.944 -4.421 1.00 70.75 239 PRO A CA 1
ATOM 1890 C C . PRO A 1 239 ? 17.064 24.087 -5.373 1.00 70.75 239 PRO A C 1
ATOM 1892 O O . PRO A 1 239 ? 15.960 24.111 -5.916 1.00 70.75 239 PRO A O 1
ATOM 1895 N N . VAL A 1 240 ? 17.995 25.003 -5.659 1.00 70.50 240 VAL A N 1
ATOM 1896 C CA . VAL A 1 240 ? 17.797 26.080 -6.645 1.00 70.50 240 VAL A CA 1
ATOM 1897 C C . VAL A 1 240 ? 18.371 25.644 -7.991 1.00 70.50 240 VAL A C 1
ATOM 1899 O O . VAL A 1 240 ? 19.584 25.541 -8.179 1.00 70.50 240 VAL A O 1
ATOM 1902 N N . GLN A 1 241 ? 17.485 25.392 -8.955 1.00 76.75 241 GLN A N 1
ATOM 1903 C CA . GLN A 1 241 ? 17.872 25.044 -10.322 1.00 76.75 241 GLN A CA 1
ATOM 1904 C C . GLN A 1 241 ? 18.063 26.297 -11.181 1.00 76.75 241 GLN A C 1
ATOM 1906 O O . GLN A 1 241 ? 17.158 27.136 -11.282 1.00 76.75 241 GLN A O 1
ATOM 1911 N N . ARG A 1 242 ? 19.191 26.374 -11.902 1.00 81.81 242 ARG A N 1
ATOM 1912 C CA . ARG A 1 242 ? 19.516 27.502 -12.797 1.00 81.81 242 ARG A CA 1
ATOM 1913 C C . ARG A 1 242 ? 18.412 27.807 -13.813 1.00 81.81 242 ARG A C 1
ATOM 1915 O O . ARG A 1 242 ? 18.181 28.969 -14.132 1.00 81.81 242 ARG A O 1
ATOM 1922 N N . LYS A 1 243 ? 17.748 26.768 -14.333 1.00 76.62 243 LYS A N 1
ATOM 1923 C CA . LYS A 1 243 ? 16.711 26.883 -15.372 1.00 76.62 243 LYS A CA 1
ATOM 1924 C C . LYS A 1 243 ? 15.500 27.704 -14.913 1.00 76.62 243 LYS A C 1
ATOM 1926 O O . LYS A 1 243 ? 14.930 28.427 -15.720 1.00 76.62 243 LYS A O 1
ATOM 1931 N N . HIS A 1 244 ? 15.130 27.589 -13.640 1.00 74.88 244 HIS A N 1
ATOM 1932 C CA . HIS A 1 244 ? 13.918 28.197 -13.089 1.00 74.88 244 HIS A CA 1
ATOM 1933 C C . HIS A 1 244 ? 14.208 29.521 -12.372 1.00 74.88 244 HIS A C 1
ATOM 1935 O O . HIS A 1 244 ? 13.420 30.454 -12.475 1.00 74.88 244 HIS A O 1
ATOM 1941 N N . ASN A 1 245 ? 15.360 29.632 -11.699 1.00 77.38 245 ASN A N 1
ATOM 1942 C CA . ASN A 1 245 ? 15.721 30.798 -10.888 1.00 77.38 245 ASN A CA 1
ATOM 1943 C C . ASN A 1 245 ? 17.154 31.281 -11.195 1.00 77.38 245 ASN A C 1
ATOM 1945 O O . ASN A 1 245 ? 18.047 31.157 -10.353 1.00 77.38 245 ASN A O 1
ATOM 1949 N N . PRO A 1 246 ? 17.413 31.839 -12.394 1.00 83.88 246 PRO A N 1
ATOM 1950 C CA . PRO A 1 246 ? 18.773 32.122 -12.856 1.00 83.88 246 PRO A CA 1
ATOM 1951 C C . PRO A 1 246 ? 19.483 33.206 -12.034 1.00 83.88 246 PRO A C 1
ATOM 1953 O O . PRO A 1 246 ? 20.683 33.102 -11.805 1.00 83.88 246 PRO A O 1
ATOM 1956 N N . ILE A 1 247 ? 18.759 34.231 -11.569 1.00 84.12 247 ILE A N 1
ATOM 1957 C CA . ILE A 1 247 ? 19.338 35.339 -10.789 1.00 84.12 247 ILE A CA 1
ATOM 1958 C C . ILE A 1 247 ? 19.802 34.843 -9.415 1.00 84.12 247 ILE A C 1
ATOM 1960 O O . ILE A 1 247 ? 20.940 35.086 -9.023 1.00 84.12 247 ILE A O 1
ATOM 1964 N N . ILE A 1 248 ? 18.939 34.105 -8.709 1.00 77.50 248 ILE A N 1
ATOM 1965 C CA . ILE A 1 248 ? 19.235 33.557 -7.378 1.00 77.50 248 ILE A CA 1
ATOM 1966 C C . ILE A 1 248 ? 20.381 32.546 -7.467 1.00 77.50 248 ILE A C 1
ATOM 1968 O O . ILE A 1 248 ? 21.320 32.619 -6.681 1.00 77.50 248 ILE A O 1
ATOM 1972 N N . TYR A 1 249 ? 20.355 31.667 -8.473 1.00 84.50 249 TYR A N 1
ATOM 1973 C CA . TYR A 1 249 ? 21.432 30.713 -8.736 1.00 84.50 249 TYR A CA 1
ATOM 1974 C C . TYR A 1 249 ? 22.801 31.404 -8.870 1.00 84.50 249 TYR A C 1
ATOM 1976 O O . TYR A 1 249 ? 23.760 31.028 -8.196 1.00 84.50 249 TYR A O 1
ATOM 1984 N N . TRP A 1 250 ? 22.902 32.452 -9.697 1.00 87.56 250 TRP A N 1
ATOM 1985 C CA . TRP A 1 250 ? 24.169 33.165 -9.895 1.00 87.56 250 TRP A CA 1
ATOM 1986 C C . TRP A 1 250 ? 24.594 34.007 -8.691 1.00 87.56 250 TRP A C 1
ATOM 1988 O O . TRP A 1 250 ? 25.794 34.130 -8.454 1.00 87.56 250 TRP A O 1
ATOM 1998 N N . LEU A 1 251 ? 23.650 34.548 -7.916 1.00 84.25 251 LEU A N 1
ATOM 1999 C CA . LEU A 1 251 ? 23.957 35.220 -6.650 1.00 84.25 251 LEU A CA 1
ATOM 2000 C C . LEU A 1 251 ? 24.599 34.250 -5.656 1.00 84.25 251 LEU A C 1
ATOM 2002 O O . LEU A 1 251 ? 25.655 34.560 -5.115 1.00 84.25 251 LEU A O 1
ATOM 2006 N N . ILE A 1 252 ? 24.015 33.061 -5.482 1.00 79.62 252 ILE A N 1
ATOM 2007 C CA . ILE A 1 252 ? 24.540 32.022 -4.587 1.00 79.62 252 ILE A CA 1
ATOM 2008 C C . ILE A 1 252 ? 25.958 31.623 -5.013 1.00 79.62 252 ILE A C 1
ATOM 2010 O O . ILE A 1 252 ? 26.887 31.703 -4.210 1.00 79.62 252 ILE A O 1
ATOM 2014 N N . ILE A 1 253 ? 26.158 31.268 -6.288 1.00 84.38 253 ILE A N 1
ATOM 2015 C CA . ILE A 1 253 ? 27.488 30.899 -6.803 1.00 84.38 253 ILE A CA 1
ATOM 2016 C C . ILE A 1 253 ? 28.491 32.049 -6.658 1.00 84.38 253 ILE A C 1
ATOM 2018 O O . ILE A 1 253 ? 29.626 31.826 -6.235 1.00 84.38 253 ILE A O 1
ATOM 2022 N N . GLY A 1 254 ? 28.085 33.280 -6.975 1.00 81.81 254 GLY A N 1
ATOM 2023 C CA . GLY A 1 254 ? 28.933 34.464 -6.851 1.00 81.81 254 GLY A CA 1
ATOM 2024 C C . GLY A 1 254 ? 29.389 34.706 -5.413 1.00 81.81 254 GLY A C 1
ATOM 2025 O O . GLY A 1 254 ? 30.569 34.966 -5.184 1.00 81.81 254 GLY A O 1
ATOM 2026 N N . THR A 1 255 ? 28.489 34.556 -4.439 1.00 83.19 255 THR A N 1
ATOM 2027 C CA . THR A 1 255 ? 28.813 34.675 -3.013 1.00 83.19 255 THR A CA 1
ATOM 2028 C C . THR A 1 255 ? 29.796 33.596 -2.566 1.00 83.19 255 THR A C 1
ATOM 2030 O O . THR A 1 255 ? 30.792 33.929 -1.926 1.00 83.19 255 THR A O 1
ATOM 2033 N N . TRP A 1 256 ? 29.584 32.329 -2.939 1.00 80.69 256 TRP A N 1
ATOM 2034 C CA . TRP A 1 256 ? 30.515 31.248 -2.591 1.00 80.69 256 TRP A CA 1
ATOM 2035 C C . TRP A 1 256 ? 31.903 31.449 -3.200 1.00 80.69 256 TRP A C 1
ATOM 2037 O O . TRP A 1 256 ? 32.907 31.258 -2.513 1.00 80.69 256 TRP A O 1
ATOM 2047 N N . LEU A 1 257 ? 31.979 31.872 -4.464 1.00 81.81 257 LEU A N 1
ATOM 2048 C CA . LEU A 1 257 ? 33.248 32.164 -5.132 1.00 81.81 257 LEU A CA 1
ATOM 2049 C C . LEU A 1 257 ? 33.972 33.344 -4.482 1.00 81.81 257 LEU A C 1
ATOM 2051 O O . LEU A 1 257 ? 35.165 33.242 -4.205 1.00 81.81 257 LEU A O 1
ATOM 2055 N N . LEU A 1 258 ? 33.262 34.437 -4.194 1.00 80.06 258 LEU A N 1
ATOM 2056 C CA . LEU A 1 258 ? 33.838 35.605 -3.525 1.00 80.06 258 LEU A CA 1
ATOM 2057 C C . LEU A 1 258 ? 34.359 35.257 -2.131 1.00 80.06 258 LEU A C 1
ATOM 2059 O O . LEU A 1 258 ? 35.484 35.625 -1.806 1.00 80.06 258 LEU A O 1
ATOM 2063 N N . LEU A 1 259 ? 33.587 34.509 -1.338 1.00 74.62 259 LEU A N 1
ATOM 2064 C CA . LEU A 1 259 ? 34.020 34.033 -0.023 1.00 74.62 259 LEU A CA 1
ATOM 2065 C C . LEU A 1 259 ? 35.234 33.105 -0.133 1.00 74.62 259 LEU A C 1
ATOM 2067 O O . LEU A 1 259 ? 36.175 33.249 0.640 1.00 74.62 259 LEU A O 1
ATOM 2071 N N . SER A 1 260 ? 35.253 32.204 -1.117 1.00 78.75 260 SER A N 1
ATOM 2072 C CA . SER A 1 260 ? 36.382 31.291 -1.344 1.00 78.75 260 SER A CA 1
ATOM 2073 C C . SER A 1 260 ? 37.661 32.046 -1.708 1.00 78.75 260 SER A C 1
ATOM 2075 O O . SER A 1 260 ? 38.717 31.769 -1.151 1.00 78.75 260 SER A O 1
ATOM 2077 N N . VAL A 1 261 ? 37.574 33.026 -2.613 1.00 77.75 261 VAL A N 1
ATOM 2078 C CA . VAL A 1 261 ? 38.715 33.860 -3.027 1.00 77.75 261 VAL A CA 1
ATOM 2079 C C . VAL A 1 261 ? 39.189 34.736 -1.869 1.00 77.75 261 VAL A C 1
ATOM 2081 O O . VAL A 1 261 ? 40.378 34.750 -1.566 1.00 77.75 261 VAL A O 1
ATOM 2084 N N . TYR A 1 262 ? 38.274 35.413 -1.174 1.00 78.94 262 TYR A N 1
ATOM 2085 C CA . TYR A 1 262 ? 38.594 36.197 0.021 1.00 78.94 262 TYR A CA 1
ATOM 2086 C C . TYR A 1 262 ? 39.365 35.352 1.046 1.00 78.94 262 TYR A C 1
ATOM 2088 O O . TYR A 1 262 ? 40.416 35.764 1.529 1.00 78.94 262 TYR A O 1
ATOM 2096 N N . MET A 1 263 ? 38.896 34.126 1.294 1.00 75.94 263 MET A N 1
ATOM 2097 C CA . MET A 1 263 ? 39.499 33.193 2.246 1.00 75.94 263 MET A CA 1
ATOM 2098 C C . MET A 1 263 ? 40.844 32.598 1.794 1.00 75.94 263 MET A C 1
ATOM 2100 O O . MET A 1 263 ? 41.558 32.042 2.620 1.00 75.94 263 MET A O 1
ATOM 2104 N N . LEU A 1 264 ? 41.196 32.673 0.510 1.00 75.88 264 LEU A N 1
ATOM 2105 C CA . LEU A 1 264 ? 42.475 32.172 -0.010 1.00 75.88 264 LEU A CA 1
ATOM 2106 C C . LEU A 1 264 ? 43.560 33.249 -0.073 1.00 75.88 264 LEU A C 1
ATOM 2108 O O . LEU A 1 264 ? 44.739 32.915 -0.008 1.00 75.88 264 LEU A O 1
ATOM 2112 N N . PHE A 1 265 ? 43.173 34.516 -0.228 1.00 72.00 265 PHE A N 1
ATOM 2113 C CA . PHE A 1 265 ? 44.110 35.610 -0.507 1.00 72.00 265 PHE A CA 1
ATOM 2114 C C . PHE A 1 265 ? 44.229 36.646 0.608 1.00 72.00 265 PHE A C 1
ATOM 2116 O O . PHE A 1 265 ? 45.170 37.437 0.582 1.00 72.00 265 PHE A O 1
ATOM 2123 N N . TRP A 1 266 ? 43.300 36.672 1.565 1.00 63.50 266 TRP A N 1
ATOM 2124 C CA . TRP A 1 266 ? 43.324 37.633 2.664 1.00 63.50 266 TRP A CA 1
ATOM 2125 C C . TRP A 1 266 ? 43.495 36.952 4.020 1.00 63.50 266 TRP A C 1
ATOM 2127 O O . TRP A 1 266 ? 42.633 37.037 4.891 1.00 63.50 266 TRP A O 1
ATOM 2137 N N . TRP A 1 267 ? 44.655 36.295 4.146 1.00 56.25 267 TRP A N 1
ATOM 2138 C CA . TRP A 1 267 ? 45.292 35.819 5.377 1.00 56.25 267 TRP A CA 1
ATOM 2139 C C . TRP A 1 267 ? 46.810 35.878 5.207 1.00 56.25 267 TRP A C 1
ATOM 2141 O O . TRP A 1 267 ? 47.290 35.432 4.138 1.00 56.25 267 TRP A O 1
#

Organism: NCBI:txid1481914

Secondary structure (DSSP, 8-state):
----PPPEEE-S-HHHHHHHHHHTT-EEEEEEEE-TTSSEEEEEE-TT--EEEEEESSTTS-S-----TTSEEEEEEEES-GGGTHHHHHHHH-EEEEE-SSSSEEEEEETTEEEEEEEE--HHHH-S--EEEEEEE-S-HHHHHHHHHHTT-EEEEEEEETTEEEEEEE-TT--EEEEEPPPPHHHHHHTT---HHHHHHHHHHHHHHHTT-HHHHHHHHHHHHHHHHHHTEEEESEEEETTT-HHHHHHHHHHHHHHHHHHHH--

Foldseek 3Di:
DFDADAAEDEDADQQLLVVLQVVQQKDWPAHWDADPQGWTKTWIAHNLGAIHIYTYDCRPPPPDPDLDAFDWDAKEKEAQDCVRGVCSCCRSQVWDWADPDPQQKIFIDDPNDGHHIYHNDHCVLVNSDTYMAIEGEHQDPVVVVVVQVVQQKAWPDWDDDPPFTKTWIAHNRGYIHIYGYDDDVVNVVVVDDPPVVVVVVVVVVVVCVVVVVLLVVLVVLCVQLVVCVVVQWHDDVHIDHCVPCVVVSVVVSVVSNVSSVCSNPVD

pLDDT: mean 83.76, std 13.9, range [42.59, 98.44]

InterPro domains:
  IPR004360 Glyoxalase/fosfomycin resistance/dioxygenase domain [PF00903] (77-174)
  IPR029068 Glyoxalase/Bleomycin resistance protein/Dihydroxybiphenyl dioxygenase [G3DSA:3.10.180.10] (1-59)
  IPR029068 Glyoxalase/Bleomycin resistance protein/Dihydroxybiphenyl dioxygenase [G3DSA:3.10.180.10] (68-186)
  IPR029068 Glyoxalase/Bleomycin resistance protein/Dihydroxybiphenyl dioxygenase [SSF54593] (8-100)
  IPR029068 Glyoxalase/Bleomycin resistance protein/Dihydroxybiphenyl dioxygenase [SSF54593] (74-183)
  IPR037523 Vicinal oxygen chelate (VOC), core domain [PS51819] (1-57)
  IPR037523 Vicinal oxygen chelate (VOC), core domain [PS51819] (71-182)
  IPR052164 Anthracycline and Secondary Metabolite Biosynthesis Protein [PTHR33993] (70-184)

Radius of gyration: 25.67 Å; chains: 1; bounding box: 68×60×41 Å

Sequence (267 aa):
MPPFWMSYIQVSDLEQTVGLAEQHGAKVEVRPTSASGGGQVALIRDPSGAGFTCYQGDAFSPKNASLIHGTQVWNELHVSDLTLIKDFYEKVFDWRIEASDENERYQVFSQDKPIAGIQVTPNEIKGDKEYWGVYFLVDSLDKATVRIQEMGGELVGDQPMGDRRAVLAYDNQGAAFYLVEPETQDSLSRKSKPKWRAILGLCLVVVAVITEMNWIWGALFLSWVIPDIYTASTHFFEPVQRKHNPIIYWLIIGTWLLLSVYMLFWW